Protein AF-A0A1G2VVW9-F1 (afdb_monomer)

Solvent-accessible surface area (backbone atoms only — not comparable to full-atom values): 10409 Å² total; per-residue (Å²): 135,85,82,80,74,79,77,72,78,80,62,37,63,55,90,45,48,48,61,54,51,42,55,52,47,64,76,74,45,78,78,49,39,31,36,29,36,42,37,64,53,40,60,43,49,55,57,38,40,77,73,69,29,49,46,32,33,28,26,61,58,85,80,60,76,59,63,53,48,73,40,85,87,81,67,43,77,44,78,45,53,73,68,63,54,71,72,49,49,72,41,74,36,76,84,53,54,77,66,49,69,83,34,53,34,43,34,26,74,51,32,63,49,40,63,68,52,51,46,54,23,23,51,76,63,72,36,38,38,44,36,31,60,74,70,75,41,78,42,101,59,80,79,54,86,98,54,57,65,70,56,54,52,48,55,51,32,43,75,59,71,42,74,72,48,77,49,77,51,78,36,54,74,77,33,49,35,40,30,96

Radius of gyration: 16.98 Å; Cα contacts (8 Å, |Δi|>4): 329; chains: 1; bounding box: 51×34×54 Å

Structure (mmCIF, N/CA/C/O backbone):
data_AF-A0A1G2VVW9-F1
#
_entry.id   AF-A0A1G2VVW9-F1
#
loop_
_atom_site.group_PDB
_atom_site.id
_atom_site.type_symbol
_atom_site.label_atom_id
_atom_site.label_alt_id
_atom_site.label_comp_id
_atom_site.label_asym_id
_atom_site.label_entity_id
_atom_site.label_seq_id
_atom_site.pdbx_PDB_ins_code
_atom_site.Cartn_x
_atom_site.Cartn_y
_atom_site.Cartn_z
_atom_site.occupancy
_atom_site.B_iso_or_equiv
_atom_site.auth_seq_id
_atom_site.auth_comp_id
_atom_site.auth_asym_id
_atom_site.auth_atom_id
_atom_site.pdbx_PDB_model_num
ATOM 1 N N . MET A 1 1 ? 33.767 -4.913 31.627 1.00 40.66 1 MET A N 1
ATOM 2 C CA . MET A 1 1 ? 32.520 -5.376 30.982 1.00 40.66 1 MET A CA 1
ATOM 3 C C . MET A 1 1 ? 32.386 -4.650 29.650 1.00 40.66 1 MET A C 1
ATOM 5 O O . MET A 1 1 ? 32.132 -3.454 29.651 1.00 40.66 1 MET A O 1
ATOM 9 N N . SER A 1 2 ? 32.682 -5.322 28.535 1.00 41.25 2 SER A N 1
ATOM 10 C CA . SER A 1 2 ? 32.613 -4.712 27.200 1.00 41.25 2 SER A CA 1
ATOM 11 C C . SER A 1 2 ? 31.151 -4.639 26.764 1.00 41.25 2 SER A C 1
ATOM 13 O O . SER A 1 2 ? 30.496 -5.671 26.622 1.00 41.25 2 SER A O 1
ATOM 15 N N . GLN A 1 3 ? 30.614 -3.428 26.608 1.00 45.94 3 GLN A N 1
ATOM 16 C CA . GLN A 1 3 ? 29.287 -3.230 26.034 1.00 45.94 3 GLN A CA 1
ATOM 17 C C . GLN A 1 3 ? 29.366 -3.541 24.537 1.00 45.94 3 GLN A C 1
ATOM 19 O O . GLN A 1 3 ? 29.760 -2.700 23.729 1.00 45.94 3 GLN A O 1
ATOM 24 N N . HIS A 1 4 ? 28.998 -4.764 24.156 1.00 45.03 4 HIS A N 1
ATOM 25 C CA . HIS A 1 4 ? 28.742 -5.096 22.761 1.00 45.03 4 HIS A CA 1
ATOM 26 C C . HIS A 1 4 ? 27.505 -4.326 22.295 1.00 45.03 4 HIS A C 1
ATOM 28 O O . HIS A 1 4 ? 26.366 -4.759 22.454 1.00 45.03 4 HIS A O 1
ATOM 34 N N . THR A 1 5 ? 27.731 -3.151 21.713 1.00 50.06 5 THR A N 1
ATOM 35 C CA . THR A 1 5 ? 26.710 -2.450 20.943 1.00 50.06 5 THR A CA 1
ATOM 36 C C . THR A 1 5 ? 26.435 -3.268 19.686 1.00 50.06 5 THR A C 1
ATOM 38 O O . THR A 1 5 ? 27.231 -3.304 18.748 1.00 50.06 5 THR A O 1
ATOM 41 N N . VAL A 1 6 ? 25.299 -3.968 19.665 1.00 56.47 6 VAL A N 1
ATOM 42 C CA . VAL A 1 6 ? 24.794 -4.619 18.453 1.00 56.47 6 VAL A CA 1
ATOM 43 C C . VAL A 1 6 ? 24.534 -3.516 17.426 1.00 56.47 6 VAL A C 1
ATOM 45 O O . VAL A 1 6 ? 23.547 -2.783 17.516 1.00 56.47 6 VAL A O 1
ATOM 48 N N . ARG A 1 7 ? 25.444 -3.349 16.459 1.00 52.38 7 ARG A N 1
ATOM 49 C CA . ARG A 1 7 ? 25.257 -2.413 15.344 1.00 52.38 7 ARG A CA 1
ATOM 50 C C . ARG A 1 7 ? 24.034 -2.857 14.544 1.00 52.38 7 ARG A C 1
ATOM 52 O O . ARG A 1 7 ? 24.104 -3.817 13.777 1.00 52.38 7 ARG A O 1
ATOM 59 N N . LYS A 1 8 ? 22.909 -2.152 14.708 1.00 64.62 8 LYS A N 1
ATOM 60 C CA . LYS A 1 8 ? 21.742 -2.312 13.832 1.00 64.62 8 LYS A CA 1
ATOM 61 C C . LYS A 1 8 ? 22.188 -2.046 12.393 1.00 64.62 8 LYS A C 1
ATOM 63 O O . LYS A 1 8 ? 22.845 -1.038 12.130 1.00 64.62 8 LYS A O 1
ATOM 68 N N . LYS A 1 9 ? 21.857 -2.957 11.469 1.00 72.06 9 LYS A N 1
ATOM 69 C CA . LYS A 1 9 ? 22.124 -2.756 10.038 1.00 72.06 9 LYS A CA 1
ATOM 70 C C . LYS A 1 9 ? 21.512 -1.415 9.596 1.00 72.06 9 LYS A C 1
ATOM 72 O O . LYS A 1 9 ? 20.410 -1.086 10.042 1.00 72.06 9 LYS A O 1
ATOM 77 N N . PRO A 1 10 ? 22.206 -0.629 8.757 1.00 82.44 10 PRO A N 1
ATOM 78 C CA . PRO A 1 10 ? 21.677 0.644 8.289 1.00 82.44 10 PRO A CA 1
ATOM 79 C C . PRO A 1 10 ? 20.413 0.417 7.453 1.00 82.44 10 PRO A C 1
ATOM 81 O O . PRO A 1 10 ? 20.408 -0.421 6.548 1.00 82.44 10 PRO A O 1
ATOM 84 N N . ARG A 1 11 ? 19.358 1.187 7.747 1.00 87.94 11 ARG A N 1
ATOM 85 C CA . ARG A 1 11 ? 18.089 1.129 7.009 1.00 87.94 11 ARG A CA 1
ATOM 86 C C . ARG A 1 11 ? 18.285 1.521 5.546 1.00 87.94 11 ARG A C 1
ATOM 88 O O . ARG A 1 11 ? 19.100 2.387 5.220 1.00 87.94 11 ARG A O 1
ATOM 95 N N . LYS A 1 12 ? 17.497 0.924 4.649 1.00 90.94 12 LYS A N 1
ATOM 96 C CA . LYS A 1 12 ? 17.573 1.212 3.209 1.00 90.94 12 LYS A CA 1
ATOM 97 C C . LYS A 1 12 ? 17.041 2.614 2.881 1.00 90.94 12 LYS A C 1
ATOM 99 O O . LYS A 1 12 ? 16.263 3.211 3.616 1.00 90.94 12 LYS A O 1
ATOM 104 N N . HIS A 1 13 ? 17.430 3.152 1.729 1.00 91.94 13 HIS A N 1
ATOM 105 C CA . HIS A 1 13 ? 16.905 4.433 1.242 1.00 91.94 13 HIS A CA 1
ATOM 106 C C . HIS A 1 13 ? 15.410 4.340 0.863 1.00 91.94 13 HIS A C 1
ATOM 108 O O . HIS A 1 13 ? 15.008 3.366 0.229 1.00 91.94 13 HIS A O 1
ATOM 114 N N . LYS A 1 14 ? 14.612 5.392 1.113 1.00 89.00 14 LYS A N 1
ATOM 115 C CA . LYS A 1 14 ? 13.153 5.441 0.839 1.00 89.00 14 LYS A CA 1
ATOM 116 C C . LYS A 1 14 ? 12.724 5.118 -0.595 1.00 89.00 14 LYS A C 1
ATOM 118 O O . LYS A 1 14 ? 11.590 4.734 -0.836 1.00 89.00 14 LYS A O 1
ATOM 123 N N . LYS A 1 15 ? 13.638 5.223 -1.564 1.00 90.62 15 LYS A N 1
ATOM 124 C CA . LYS A 1 15 ? 13.390 4.817 -2.963 1.00 90.62 15 LYS A CA 1
ATOM 125 C C . LYS A 1 15 ? 13.038 3.330 -3.106 1.00 90.62 15 LYS A C 1
ATOM 127 O O . LYS A 1 15 ? 12.462 2.940 -4.108 1.00 90.62 15 LYS A O 1
ATOM 132 N N . TRP A 1 16 ? 13.395 2.520 -2.109 1.00 93.56 16 TRP A N 1
ATOM 133 C CA . TRP A 1 16 ? 13.142 1.083 -2.069 1.00 93.56 16 TRP A CA 1
ATOM 134 C C . TRP A 1 16 ? 11.792 0.709 -1.453 1.00 93.56 16 TRP A C 1
ATOM 136 O O . TRP A 1 16 ? 11.473 -0.472 -1.408 1.00 93.56 16 TRP A O 1
ATOM 146 N N . ARG A 1 17 ? 10.995 1.689 -1.003 1.00 94.56 17 ARG A N 1
ATOM 147 C CA . ARG A 1 17 ? 9.721 1.466 -0.301 1.00 94.56 17 ARG A CA 1
ATOM 148 C C . ARG A 1 17 ? 8.756 0.540 -1.048 1.00 94.56 17 ARG A C 1
ATOM 150 O O . ARG A 1 17 ? 8.192 -0.335 -0.415 1.00 94.56 17 ARG A O 1
ATOM 157 N N . ALA A 1 18 ? 8.642 0.658 -2.376 1.00 95.31 18 ALA A N 1
ATOM 158 C CA . ALA A 1 18 ? 7.790 -0.230 -3.175 1.00 95.31 18 ALA A CA 1
ATOM 159 C C . ALA A 1 18 ? 8.276 -1.688 -3.135 1.00 95.31 18 ALA A C 1
ATOM 161 O O . ALA A 1 18 ? 7.482 -2.590 -2.925 1.00 95.31 18 ALA A O 1
ATOM 162 N N . TYR A 1 19 ? 9.588 -1.916 -3.253 1.00 95.12 19 TYR A N 1
ATOM 163 C CA . TYR A 1 19 ? 10.175 -3.257 -3.140 1.00 95.12 19 TYR A CA 1
ATOM 164 C C . TYR A 1 19 ? 9.976 -3.861 -1.753 1.00 95.12 19 TYR A C 1
ATOM 166 O O . TYR A 1 19 ? 9.622 -5.025 -1.634 1.00 95.12 19 TYR A O 1
ATOM 174 N N . ILE A 1 20 ? 10.222 -3.061 -0.717 1.00 96.19 20 ILE A N 1
ATOM 175 C CA . ILE A 1 20 ? 10.162 -3.522 0.670 1.00 96.19 20 ILE A CA 1
ATOM 176 C C . ILE A 1 20 ? 8.716 -3.804 1.073 1.00 96.19 20 ILE A C 1
ATOM 178 O O . ILE A 1 20 ? 8.462 -4.829 1.688 1.00 96.19 20 ILE A O 1
ATOM 182 N N . LEU A 1 21 ? 7.774 -2.932 0.701 1.00 97.56 21 LEU A N 1
ATOM 183 C CA . LEU A 1 21 ? 6.355 -3.172 0.949 1.00 97.56 21 LEU A CA 1
ATOM 184 C C . LEU A 1 21 ? 5.854 -4.384 0.155 1.00 97.56 21 LEU A C 1
ATOM 186 O O . LEU A 1 21 ? 5.097 -5.174 0.698 1.00 97.56 21 LEU A O 1
ATOM 190 N N . LYS A 1 22 ? 6.316 -4.576 -1.087 1.00 97.50 22 LYS A N 1
ATOM 191 C CA . LYS A 1 22 ? 6.010 -5.778 -1.869 1.00 97.50 22 LYS A CA 1
ATOM 192 C C . LYS A 1 22 ? 6.471 -7.051 -1.163 1.00 97.50 22 LYS A C 1
ATOM 194 O O . LYS A 1 22 ? 5.669 -7.961 -1.007 1.00 97.50 22 LYS A O 1
ATOM 199 N N . ASP A 1 23 ? 7.742 -7.117 -0.756 1.00 97.06 23 ASP A N 1
ATOM 200 C CA . ASP A 1 23 ? 8.283 -8.293 -0.056 1.00 97.06 23 ASP A CA 1
ATOM 201 C C . ASP A 1 23 ? 7.490 -8.553 1.236 1.00 97.06 23 ASP A C 1
ATOM 203 O O . ASP A 1 23 ? 7.066 -9.676 1.481 1.00 97.06 23 ASP A O 1
ATOM 207 N N . TRP A 1 24 ? 7.181 -7.493 1.991 1.00 98.19 24 TRP A N 1
ATOM 208 C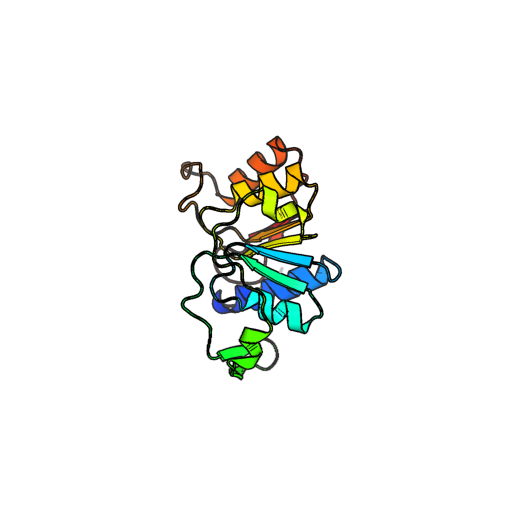 CA . TRP A 1 24 ? 6.357 -7.589 3.193 1.00 98.19 24 TRP A CA 1
ATOM 209 C C . TRP A 1 24 ? 4.948 -8.136 2.899 1.00 98.19 24 TRP A C 1
ATOM 211 O O . TRP A 1 24 ? 4.510 -9.060 3.573 1.00 98.19 24 TRP A O 1
ATOM 221 N N . ILE A 1 25 ? 4.250 -7.644 1.867 1.00 98.44 25 ILE A N 1
ATOM 222 C CA . ILE A 1 25 ? 2.908 -8.135 1.490 1.00 98.44 25 ILE A CA 1
ATOM 223 C C . ILE A 1 25 ? 2.946 -9.628 1.142 1.00 98.44 25 ILE A C 1
ATOM 225 O O . ILE A 1 25 ? 2.106 -10.383 1.626 1.00 98.44 25 ILE A O 1
ATOM 229 N N . VAL A 1 26 ? 3.926 -10.056 0.340 1.00 98.06 26 VAL A N 1
ATOM 230 C CA . VAL A 1 26 ? 4.085 -11.459 -0.084 1.00 98.06 26 VAL A CA 1
ATOM 231 C C . VAL A 1 26 ? 4.348 -12.391 1.102 1.00 98.06 26 VAL A C 1
ATOM 233 O O . VAL A 1 26 ? 3.930 -13.544 1.082 1.00 98.06 26 VAL A O 1
ATOM 236 N N . GLU A 1 27 ? 5.019 -11.903 2.144 1.00 97.69 27 GLU A N 1
ATOM 237 C CA . GLU A 1 27 ? 5.267 -12.667 3.370 1.00 97.69 27 GLU A CA 1
ATOM 238 C C . GLU A 1 27 ? 4.023 -12.782 4.273 1.00 97.69 27 GLU A C 1
ATOM 240 O O . GLU A 1 27 ? 3.927 -13.735 5.045 1.00 97.69 27 GLU A O 1
ATOM 245 N N . HIS A 1 28 ? 3.075 -11.841 4.187 1.00 97.94 28 HIS A N 1
ATOM 246 C CA . HIS A 1 28 ? 1.942 -11.739 5.121 1.00 97.94 28 HIS A CA 1
ATOM 247 C C . HIS A 1 28 ? 0.609 -12.233 4.550 1.00 97.94 28 HIS A C 1
ATOM 249 O O . HIS A 1 28 ? -0.288 -12.593 5.314 1.00 97.94 28 HIS A O 1
ATOM 255 N N . TYR A 1 29 ? 0.463 -12.262 3.226 1.00 97.94 29 TYR A N 1
ATOM 256 C CA . TYR A 1 29 ? -0.796 -12.577 2.561 1.00 97.94 29 TYR A CA 1
ATOM 257 C C . TYR A 1 29 ? -0.574 -13.537 1.381 1.00 97.94 29 TYR A C 1
ATOM 259 O O . TYR A 1 29 ? 0.426 -13.418 0.670 1.00 97.94 29 TYR A O 1
ATOM 267 N N . PRO A 1 30 ? -1.507 -14.471 1.118 1.00 97.06 30 PRO A N 1
ATOM 268 C CA . PRO A 1 30 ? -1.488 -15.249 -0.115 1.00 97.06 30 PRO A CA 1
ATOM 269 C C . PRO A 1 30 ? -1.885 -14.369 -1.316 1.00 97.06 30 PRO A C 1
ATOM 271 O O . PRO A 1 30 ? -2.657 -13.423 -1.134 1.00 97.06 30 PRO A O 1
ATOM 274 N N . PRO A 1 31 ? -1.434 -14.691 -2.546 1.00 98.00 31 PRO A N 1
ATOM 275 C CA . PRO A 1 31 ? -1.846 -13.969 -3.747 1.00 98.00 31 PRO A CA 1
ATOM 276 C C . PRO A 1 31 ? -3.369 -13.872 -3.894 1.00 98.00 31 PRO A C 1
ATOM 278 O O . PRO A 1 31 ? -4.075 -14.877 -3.804 1.00 98.00 31 PRO A O 1
ATOM 281 N N . CYS A 1 32 ? -3.874 -12.661 -4.134 1.00 98.12 32 CYS A N 1
ATOM 282 C CA . CYS A 1 32 ? -5.307 -12.376 -4.249 1.00 98.12 32 CYS A CA 1
ATOM 283 C C . CYS A 1 32 ? -5.589 -11.176 -5.174 1.00 98.12 32 CYS A C 1
ATOM 285 O O . CYS A 1 32 ? -4.682 -10.678 -5.857 1.00 98.12 32 CYS A O 1
ATOM 287 N N . ARG A 1 33 ? -6.851 -10.719 -5.225 1.00 98.38 33 ARG A N 1
ATOM 288 C CA . ARG A 1 33 ? -7.242 -9.498 -5.943 1.00 98.38 33 ARG A CA 1
ATOM 289 C C . ARG A 1 33 ? -6.961 -8.267 -5.086 1.00 98.38 33 ARG A C 1
ATOM 291 O O . ARG A 1 33 ? -7.533 -8.106 -4.010 1.00 98.38 33 ARG A O 1
ATOM 298 N N . VAL A 1 34 ? -6.125 -7.369 -5.591 1.00 98.62 34 VAL A N 1
ATOM 299 C CA . VAL A 1 34 ? -5.617 -6.208 -4.858 1.00 98.62 34 VAL A CA 1
ATOM 300 C C . VAL A 1 34 ? -6.051 -4.904 -5.512 1.00 98.62 34 VAL A C 1
ATOM 302 O O . VAL A 1 34 ? -5.900 -4.734 -6.723 1.00 98.62 34 VAL A O 1
ATOM 305 N N . ALA A 1 35 ? -6.518 -3.965 -4.693 1.00 98.62 35 ALA A N 1
ATOM 306 C CA . ALA A 1 35 ? -6.629 -2.561 -5.070 1.00 98.62 35 ALA A CA 1
ATOM 307 C C . ALA A 1 35 ? -5.390 -1.798 -4.579 1.00 98.62 35 ALA A C 1
ATOM 309 O O . ALA A 1 35 ? -5.202 -1.655 -3.371 1.00 98.62 35 ALA A O 1
ATOM 310 N N . ASP A 1 36 ? -4.559 -1.306 -5.501 1.00 98.38 36 ASP A N 1
ATOM 311 C CA . ASP A 1 36 ? -3.444 -0.391 -5.210 1.00 98.38 36 ASP A CA 1
ATOM 312 C C . ASP A 1 36 ? -3.954 1.052 -5.277 1.00 98.38 36 ASP A C 1
ATOM 314 O O . ASP A 1 36 ? -4.029 1.674 -6.341 1.00 98.38 36 ASP A O 1
ATOM 318 N N . ILE A 1 37 ? -4.410 1.540 -4.125 1.00 98.06 37 ILE A N 1
ATOM 319 C CA . ILE A 1 37 ? -5.139 2.798 -3.971 1.00 98.06 37 ILE A CA 1
ATOM 320 C C . ILE A 1 37 ? -4.145 3.945 -3.807 1.00 98.06 37 ILE A C 1
ATOM 322 O O . ILE A 1 37 ? -3.306 3.935 -2.898 1.00 98.06 37 ILE A O 1
ATOM 326 N N . ALA A 1 38 ? -4.277 4.953 -4.672 1.00 95.44 38 ALA A N 1
ATOM 327 C CA . ALA A 1 38 ? -3.271 5.993 -4.874 1.00 95.44 38 ALA A CA 1
ATOM 328 C C . ALA A 1 38 ? -1.893 5.385 -5.222 1.00 95.44 38 ALA A C 1
ATOM 330 O O . ALA A 1 38 ? -0.855 5.750 -4.658 1.00 95.44 38 ALA A O 1
ATOM 331 N N . GLY A 1 39 ? -1.899 4.395 -6.125 1.00 93.50 39 GLY A N 1
ATOM 332 C CA . GLY A 1 39 ? -0.714 3.637 -6.543 1.00 93.50 39 GLY A CA 1
ATOM 333 C C . GLY A 1 39 ? 0.322 4.460 -7.323 1.00 93.50 39 GLY A C 1
ATOM 334 O O . GLY A 1 39 ? 1.437 3.985 -7.588 1.00 93.50 39 GLY A O 1
ATOM 335 N N . GLY A 1 40 ? 0.003 5.708 -7.679 1.00 91.62 40 GLY A N 1
ATOM 336 C CA . GLY A 1 40 ? 0.911 6.679 -8.272 1.00 91.62 40 GLY A CA 1
ATOM 337 C C . GLY A 1 40 ? 1.448 6.222 -9.620 1.00 91.62 40 GLY A C 1
ATOM 338 O O . GLY A 1 40 ? 0.793 6.355 -10.636 1.00 91.62 40 GLY A O 1
ATOM 339 N N . LYS A 1 41 ? 2.674 5.688 -9.649 1.00 92.12 41 LYS A N 1
ATOM 340 C CA . LYS A 1 41 ? 3.319 5.217 -10.892 1.00 92.12 41 LYS A CA 1
ATOM 341 C C . LYS A 1 41 ? 3.162 3.713 -11.140 1.00 92.12 41 LYS A C 1
ATOM 343 O O . LYS A 1 41 ? 3.833 3.177 -12.014 1.00 92.12 41 LYS A O 1
ATOM 348 N N . GLY A 1 42 ? 2.392 3.009 -10.308 1.00 93.69 42 GLY A N 1
ATOM 349 C CA . GLY A 1 42 ? 2.094 1.582 -10.473 1.00 93.69 42 GLY A CA 1
ATOM 350 C C . GLY A 1 42 ? 3.261 0.617 -10.223 1.00 93.69 42 GLY A C 1
ATOM 351 O O . GLY A 1 42 ? 3.122 -0.577 -10.468 1.00 93.69 42 GLY A O 1
ATOM 352 N N . LEU A 1 43 ? 4.420 1.077 -9.727 1.00 95.25 43 LEU A N 1
ATOM 353 C CA . LEU A 1 43 ? 5.578 0.194 -9.508 1.00 95.25 43 LEU A CA 1
ATOM 354 C C . LEU A 1 43 ? 5.285 -0.924 -8.496 1.00 95.25 43 LEU A C 1
ATOM 356 O O . LEU A 1 43 ? 5.759 -2.039 -8.678 1.00 95.25 43 LEU A O 1
ATOM 360 N N . LEU A 1 44 ? 4.541 -0.632 -7.425 1.00 96.94 44 LEU A N 1
ATOM 361 C CA . LEU A 1 44 ? 4.163 -1.643 -6.436 1.00 96.94 44 LEU A CA 1
ATOM 362 C C . LEU A 1 44 ? 3.271 -2.714 -7.075 1.00 96.94 44 LEU A C 1
ATOM 364 O O . LEU A 1 44 ? 3.607 -3.895 -7.002 1.00 96.94 44 LEU A O 1
ATOM 368 N N . SER A 1 45 ? 2.217 -2.285 -7.774 1.00 97.06 45 SER A N 1
ATOM 369 C CA . SER A 1 45 ? 1.347 -3.153 -8.573 1.00 97.06 45 SER A CA 1
ATOM 370 C C . SER A 1 45 ? 2.118 -4.045 -9.544 1.00 97.06 45 SER A C 1
ATOM 372 O O . SER A 1 45 ? 1.958 -5.263 -9.520 1.00 97.06 45 SER A O 1
ATOM 374 N N . PHE A 1 46 ? 3.018 -3.464 -10.338 1.00 96.62 46 PHE A N 1
ATOM 375 C CA . PHE A 1 46 ? 3.845 -4.208 -11.287 1.00 96.62 46 PHE A CA 1
ATOM 376 C C . PHE A 1 46 ? 4.717 -5.273 -10.600 1.00 96.62 46 PHE A C 1
ATOM 378 O O . PHE A 1 46 ? 4.836 -6.401 -11.078 1.00 96.62 46 PHE A O 1
ATOM 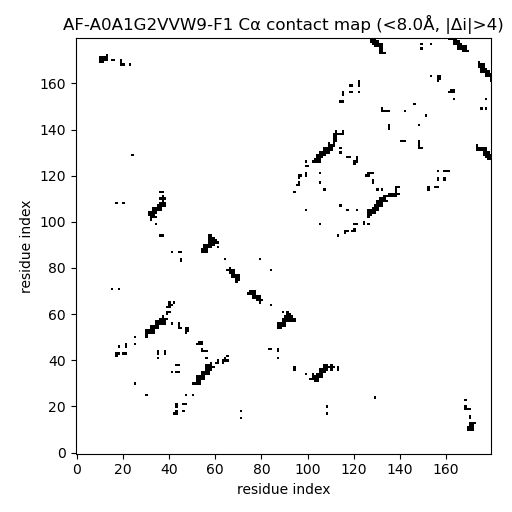385 N N . LEU A 1 47 ? 5.333 -4.937 -9.461 1.00 96.94 47 LEU A N 1
ATOM 386 C CA . LEU A 1 47 ? 6.163 -5.884 -8.714 1.00 96.94 47 LEU A CA 1
ATOM 387 C C . LEU A 1 47 ? 5.339 -7.018 -8.097 1.00 96.94 47 LEU A C 1
ATOM 389 O O . LEU A 1 47 ? 5.822 -8.144 -8.071 1.00 96.94 47 LEU A O 1
ATOM 39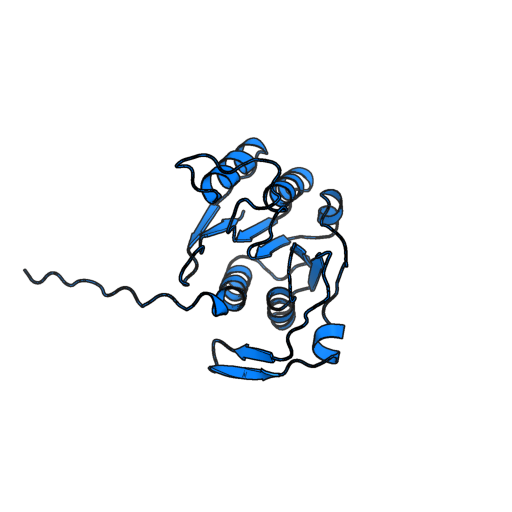3 N N . LEU A 1 48 ? 4.125 -6.742 -7.620 1.00 98.00 48 LEU A N 1
ATOM 394 C CA . LEU A 1 48 ? 3.215 -7.763 -7.096 1.00 98.00 48 LEU A CA 1
ATOM 395 C C . LEU A 1 48 ? 2.708 -8.692 -8.209 1.00 98.00 48 LEU A C 1
ATOM 397 O O . LEU A 1 48 ? 2.696 -9.906 -8.026 1.00 98.00 48 LEU A O 1
ATOM 401 N N . GLN A 1 49 ? 2.372 -8.165 -9.390 1.00 96.88 49 GLN A N 1
ATOM 402 C CA . GLN A 1 49 ? 1.976 -8.999 -10.534 1.00 96.88 49 GLN A CA 1
ATOM 403 C C . GLN A 1 49 ? 3.065 -10.004 -10.934 1.00 96.88 49 GLN A C 1
ATOM 405 O O . GLN A 1 49 ? 2.756 -11.152 -11.248 1.00 96.88 49 GLN A O 1
ATOM 410 N N . LYS A 1 50 ? 4.348 -9.622 -10.848 1.00 94.94 50 LYS A N 1
ATOM 411 C CA . LYS A 1 50 ? 5.474 -10.550 -11.072 1.00 94.94 50 LYS A CA 1
ATOM 412 C C . LYS A 1 50 ? 5.537 -11.711 -10.076 1.00 94.94 50 LYS A C 1
ATOM 414 O O . LYS A 1 50 ? 6.156 -12.721 -10.388 1.00 94.94 50 LYS A O 1
ATOM 419 N N . GLU A 1 51 ? 4.909 -11.573 -8.913 1.00 95.81 51 GLU A N 1
ATOM 420 C CA . GLU A 1 51 ? 4.798 -12.618 -7.887 1.00 95.81 51 GLU A CA 1
ATOM 421 C C . GLU A 1 51 ? 3.441 -13.357 -7.968 1.00 95.81 51 GLU A C 1
ATOM 423 O O . GLU A 1 51 ? 3.078 -14.084 -7.048 1.00 95.81 51 GLU A O 1
ATOM 428 N N . GLY A 1 52 ? 2.664 -13.164 -9.045 1.00 96.38 52 GLY A N 1
ATOM 429 C CA . GLY A 1 52 ? 1.406 -13.884 -9.299 1.00 96.38 52 GLY A CA 1
ATOM 430 C C . GLY A 1 52 ? 0.136 -13.224 -8.751 1.00 96.38 52 GLY A C 1
ATOM 431 O O . GLY A 1 52 ? -0.907 -13.871 -8.683 1.00 96.38 52 GLY A O 1
ATOM 432 N N . TRP A 1 53 ? 0.194 -11.952 -8.357 1.00 98.12 53 TRP A N 1
ATOM 433 C CA . TRP A 1 53 ? -0.959 -11.225 -7.819 1.00 98.12 53 TRP A CA 1
ATOM 434 C C . TRP A 1 53 ? -1.823 -10.607 -8.920 1.00 98.12 53 TRP A C 1
ATOM 436 O O . TRP A 1 53 ? -1.314 -10.163 -9.948 1.00 98.12 53 TRP A O 1
ATOM 446 N N . THR A 1 54 ? -3.130 -10.486 -8.675 1.00 98.00 54 THR A N 1
ATOM 447 C CA . THR A 1 54 ? -4.028 -9.712 -9.546 1.00 98.00 54 THR A CA 1
ATOM 448 C C . THR A 1 54 ? -4.208 -8.325 -8.950 1.00 98.00 54 THR A C 1
ATOM 450 O O . THR A 1 54 ? -4.953 -8.165 -7.991 1.00 98.00 54 THR A O 1
ATOM 453 N N . VAL A 1 55 ? -3.526 -7.317 -9.493 1.00 98.25 55 VAL A N 1
ATOM 454 C CA . VAL A 1 55 ? -3.533 -5.958 -8.927 1.00 98.25 55 VAL A CA 1
ATOM 455 C C . VAL A 1 55 ? -4.160 -4.968 -9.897 1.00 98.25 55 VAL A C 1
ATOM 457 O O . VAL A 1 55 ? -3.870 -5.010 -11.087 1.00 98.25 55 VAL A O 1
ATOM 460 N N . THR A 1 56 ? -5.012 -4.077 -9.392 1.00 98.19 56 THR A N 1
ATOM 461 C CA . THR A 1 56 ? -5.543 -2.923 -10.130 1.00 98.19 56 THR A CA 1
ATOM 462 C C . THR A 1 56 ? -5.116 -1.641 -9.435 1.00 98.19 56 THR A C 1
ATOM 464 O O . THR A 1 56 ? -5.377 -1.474 -8.243 1.00 98.19 56 THR A O 1
ATOM 467 N N . VAL A 1 57 ? -4.495 -0.726 -10.177 1.00 97.62 57 VAL A N 1
ATOM 468 C CA . VAL A 1 57 ? -4.198 0.622 -9.681 1.00 97.62 57 VAL A CA 1
ATOM 469 C C . VAL A 1 57 ? -5.473 1.455 -9.726 1.00 97.62 57 VAL A C 1
ATOM 471 O O . VAL A 1 57 ? -6.144 1.494 -10.755 1.00 97.62 57 VAL A O 1
ATOM 474 N N . ILE A 1 58 ? -5.800 2.125 -8.623 1.00 97.56 58 ILE A N 1
ATOM 475 C CA . ILE A 1 58 ? -6.893 3.100 -8.550 1.00 97.56 58 ILE A CA 1
ATOM 476 C C . ILE A 1 58 ? -6.272 4.442 -8.188 1.00 97.56 58 ILE A C 1
ATOM 478 O O . ILE A 1 58 ? -5.888 4.671 -7.038 1.00 97.56 58 ILE A O 1
ATOM 482 N N . ASP A 1 59 ? -6.118 5.301 -9.188 1.00 94.94 59 ASP A N 1
ATOM 483 C CA . ASP A 1 59 ? -5.474 6.601 -9.044 1.00 94.94 59 ASP A CA 1
ATOM 484 C C . ASP A 1 59 ? -5.989 7.548 -10.141 1.00 94.94 59 ASP A C 1
ATOM 486 O O . ASP A 1 59 ? -5.941 7.161 -11.314 1.00 94.94 59 ASP A O 1
ATOM 490 N N . PRO A 1 60 ? -6.469 8.763 -9.806 1.00 92.38 60 PRO A N 1
ATOM 491 C CA . PRO A 1 60 ? -6.970 9.715 -10.796 1.00 92.38 60 PRO A CA 1
ATOM 492 C C . PRO A 1 60 ? -5.897 10.200 -11.782 1.00 92.38 60 PRO A C 1
ATOM 494 O O . PRO A 1 60 ? -6.253 10.738 -12.827 1.00 92.38 60 PRO A O 1
ATOM 497 N N . GLU A 1 61 ? -4.604 10.034 -11.480 1.00 85.38 61 GLU A N 1
ATOM 498 C CA . GLU A 1 61 ? -3.515 10.514 -12.331 1.00 85.38 61 GLU A CA 1
ATOM 499 C C . GLU A 1 61 ? -2.675 9.370 -12.916 1.00 85.38 61 GLU A C 1
ATOM 501 O O . GLU A 1 61 ? -1.691 8.917 -12.330 1.00 85.38 61 GLU A O 1
ATOM 506 N N . LYS A 1 62 ? -2.977 8.962 -14.155 1.00 81.88 62 LYS A N 1
ATOM 507 C CA . LYS A 1 62 ? -2.128 8.042 -14.938 1.00 81.88 62 LYS A CA 1
ATOM 508 C C . LYS A 1 62 ? -1.176 8.788 -15.873 1.00 81.88 62 LYS A C 1
ATOM 510 O O . LYS A 1 62 ? -1.109 8.539 -17.073 1.00 81.88 62 LYS A O 1
ATOM 515 N N . THR A 1 63 ? -0.436 9.753 -15.342 1.00 66.94 63 THR A N 1
ATOM 516 C CA . THR A 1 63 ? 0.326 10.689 -16.188 1.00 66.94 63 THR A CA 1
ATOM 517 C C . THR A 1 63 ? 1.824 10.394 -16.246 1.00 66.94 63 THR A C 1
ATOM 519 O O . THR A 1 63 ? 2.505 10.889 -17.141 1.00 66.94 63 THR A O 1
ATOM 522 N N . LEU A 1 64 ? 2.366 9.571 -15.336 1.00 69.19 64 LEU A N 1
ATOM 523 C CA . LEU A 1 64 ? 3.816 9.381 -15.190 1.00 69.19 64 LEU A CA 1
ATOM 524 C C . LEU A 1 64 ? 4.216 7.918 -14.955 1.00 69.19 64 LEU A C 1
ATOM 526 O O . LEU A 1 64 ? 4.669 7.555 -13.865 1.00 69.19 64 LEU A O 1
ATOM 530 N N . LEU A 1 65 ? 4.117 7.089 -15.994 1.00 83.44 65 LEU A N 1
ATOM 531 C CA . LEU A 1 65 ? 4.686 5.738 -15.974 1.00 83.44 65 LEU A CA 1
ATOM 532 C C . LEU A 1 65 ? 6.218 5.796 -15.839 1.00 83.44 65 LEU A C 1
ATOM 534 O O . LEU A 1 65 ? 6.866 6.765 -16.238 1.00 83.44 65 LEU A O 1
ATOM 538 N N . LEU A 1 66 ? 6.815 4.781 -15.213 1.00 89.56 66 LEU A N 1
ATOM 539 C CA . LEU A 1 66 ? 8.274 4.695 -15.101 1.00 89.56 66 LEU A CA 1
ATOM 540 C C . LEU A 1 66 ? 8.861 4.011 -16.340 1.00 89.56 66 LEU A C 1
ATOM 542 O O . LEU A 1 66 ? 8.418 2.930 -16.704 1.00 89.56 66 LEU A O 1
ATOM 546 N N . ASP A 1 67 ? 9.935 4.566 -16.898 1.00 92.19 67 ASP A N 1
ATOM 547 C CA . ASP A 1 67 ? 10.683 3.916 -17.993 1.00 92.19 67 ASP A CA 1
ATOM 548 C C . ASP A 1 67 ? 11.640 2.828 -1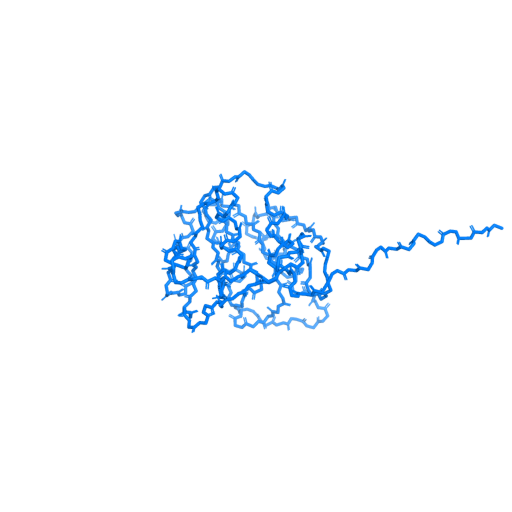7.493 1.00 92.19 67 ASP A C 1
ATOM 550 O O . ASP A 1 67 ? 12.173 2.024 -18.255 1.00 92.19 67 ASP A O 1
ATOM 554 N N . LYS A 1 68 ? 11.951 2.849 -16.194 1.00 93.31 68 LYS A N 1
ATOM 555 C CA . LYS A 1 68 ? 12.827 1.883 -15.532 1.00 93.31 68 LYS A CA 1
ATOM 556 C C . LYS A 1 68 ? 12.673 1.945 -14.025 1.00 93.31 68 LYS A C 1
ATOM 558 O O . LYS A 1 68 ? 12.321 2.978 -13.453 1.00 93.31 68 LYS A O 1
ATOM 563 N N . TYR A 1 69 ? 13.075 0.872 -13.367 1.00 93.56 69 TYR A N 1
ATOM 564 C CA . TYR A 1 69 ? 13.287 0.853 -11.926 1.00 93.56 69 TYR A CA 1
ATOM 565 C C . TYR A 1 69 ? 14.635 0.208 -11.601 1.00 93.56 69 TYR A C 1
ATOM 567 O O . TYR A 1 69 ? 15.218 -0.505 -12.414 1.00 93.56 69 TYR A O 1
ATOM 575 N N . LYS A 1 70 ? 15.169 0.471 -10.405 1.00 92.81 70 LYS A N 1
ATOM 576 C CA . LYS A 1 70 ? 16.352 -0.244 -9.915 1.00 92.81 70 LYS A CA 1
ATOM 577 C C . LYS A 1 70 ? 15.874 -1.462 -9.142 1.00 92.81 70 LYS A C 1
ATOM 579 O O . LYS A 1 70 ? 15.084 -1.295 -8.222 1.00 92.81 70 LYS A O 1
ATOM 584 N N . ASP A 1 71 ? 16.339 -2.653 -9.488 1.00 92.19 71 ASP A N 1
ATOM 585 C CA . ASP A 1 71 ? 15.994 -3.883 -8.781 1.00 92.19 71 ASP A CA 1
ATOM 586 C C . ASP A 1 71 ? 16.810 -4.000 -7.483 1.00 92.19 71 ASP A C 1
ATOM 588 O O . ASP A 1 71 ? 18.026 -3.772 -7.459 1.00 92.19 71 ASP A O 1
ATOM 592 N N . LEU A 1 72 ? 16.137 -4.299 -6.366 1.00 89.50 72 LEU A N 1
ATOM 593 C CA . LEU A 1 72 ? 16.784 -4.295 -5.053 1.00 89.50 72 LEU A CA 1
ATOM 594 C C . LEU A 1 72 ? 17.741 -5.477 -4.872 1.00 89.50 72 LEU A C 1
ATOM 596 O O . LEU A 1 72 ? 18.743 -5.314 -4.169 1.00 89.50 72 LEU A O 1
ATOM 600 N N . LYS A 1 73 ? 17.458 -6.628 -5.488 1.00 88.06 73 LYS A N 1
ATOM 601 C CA . LYS A 1 73 ? 18.213 -7.876 -5.311 1.00 88.06 73 LYS A CA 1
ATOM 602 C C . LYS A 1 73 ? 19.484 -7.864 -6.169 1.00 88.06 73 LYS A C 1
ATOM 604 O O . LYS A 1 73 ? 20.589 -7.977 -5.652 1.00 88.06 73 LYS A O 1
ATOM 609 N N . THR A 1 74 ? 19.333 -7.608 -7.463 1.00 91.88 74 THR A N 1
ATOM 610 C CA . THR A 1 74 ? 20.398 -7.590 -8.480 1.00 91.88 74 THR A CA 1
ATOM 611 C C . THR A 1 74 ? 21.152 -6.264 -8.569 1.00 91.88 74 THR A C 1
ATOM 613 O O . THR A 1 74 ? 22.224 -6.206 -9.167 1.00 91.88 74 THR A O 1
ATOM 616 N N . LYS A 1 75 ? 20.594 -5.178 -8.012 1.00 90.25 75 LYS A N 1
ATOM 617 C CA . LYS A 1 75 ? 21.106 -3.796 -8.116 1.00 90.25 75 LYS A CA 1
ATOM 618 C C . LYS A 1 75 ? 21.164 -3.237 -9.543 1.00 90.25 75 LYS A C 1
ATOM 620 O O . LYS A 1 75 ? 21.708 -2.143 -9.721 1.00 90.25 75 LYS A O 1
ATOM 625 N N . LYS A 1 76 ? 20.585 -3.921 -10.532 1.00 93.50 76 LYS A N 1
ATOM 626 C CA . LYS A 1 76 ? 20.537 -3.479 -11.933 1.00 93.50 76 LYS A CA 1
ATOM 627 C C . LYS A 1 76 ? 19.359 -2.539 -12.182 1.00 93.50 76 LYS A C 1
ATOM 629 O O . LYS A 1 76 ? 18.361 -2.580 -11.467 1.00 93.50 76 LYS A O 1
ATOM 634 N N . ASN A 1 77 ? 19.486 -1.681 -13.192 1.00 94.19 77 ASN A N 1
ATOM 635 C CA . ASN A 1 77 ? 18.333 -0.965 -13.732 1.00 94.19 77 ASN A CA 1
ATOM 636 C C . ASN A 1 77 ? 17.591 -1.909 -14.676 1.00 94.19 77 ASN A C 1
ATOM 638 O O . ASN A 1 77 ? 18.204 -2.467 -15.584 1.00 94.19 77 ASN A O 1
ATOM 642 N N . VAL A 1 78 ? 16.298 -2.079 -14.445 1.00 94.69 78 VAL A N 1
ATOM 643 C CA . VAL A 1 78 ? 15.402 -2.879 -15.272 1.00 94.69 78 VAL A CA 1
ATOM 644 C C . VAL A 1 78 ? 14.554 -1.903 -16.084 1.00 94.69 78 VAL A C 1
ATOM 646 O O . VAL A 1 78 ? 13.842 -1.102 -15.469 1.00 94.69 78 VAL A O 1
ATOM 649 N N . PRO A 1 79 ? 14.672 -1.897 -17.424 1.00 95.56 79 PRO A N 1
ATOM 650 C CA . PRO A 1 79 ? 13.807 -1.088 -18.270 1.00 95.56 79 PRO A CA 1
ATOM 651 C C . PRO A 1 79 ? 12.366 -1.596 -18.184 1.00 95.56 79 PRO A C 1
ATOM 653 O O . PRO A 1 79 ? 12.137 -2.785 -17.968 1.00 95.56 79 PRO A O 1
ATOM 656 N N . LEU A 1 80 ? 11.419 -0.681 -18.340 1.00 94.12 80 LEU A N 1
ATOM 657 C CA . LEU A 1 80 ? 9.992 -0.956 -18.424 1.00 94.12 80 LEU A CA 1
ATOM 658 C C . LEU A 1 80 ? 9.493 -0.459 -19.775 1.00 94.12 80 LEU A C 1
ATOM 660 O O . LEU A 1 80 ? 9.851 0.627 -20.229 1.00 94.12 80 LEU A O 1
ATOM 664 N N . THR A 1 81 ? 8.692 -1.284 -20.425 1.00 92.75 81 THR A N 1
ATOM 665 C CA . THR A 1 81 ? 8.160 -1.053 -21.763 1.00 92.75 81 THR A CA 1
ATOM 666 C C . THR A 1 81 ? 6.679 -0.695 -21.701 1.00 92.75 81 THR A C 1
ATOM 668 O O . THR A 1 81 ? 6.007 -0.906 -20.693 1.00 92.75 81 THR A O 1
ATOM 671 N N . ALA A 1 82 ? 6.125 -0.200 -22.809 1.00 90.12 82 ALA A N 1
ATOM 672 C CA . ALA A 1 82 ? 4.679 -0.017 -22.924 1.00 90.12 82 ALA A CA 1
ATOM 673 C C . ALA A 1 82 ? 3.905 -1.337 -22.725 1.00 90.12 82 ALA A C 1
ATOM 675 O O . ALA A 1 82 ? 2.809 -1.318 -22.176 1.00 90.12 82 ALA A O 1
ATOM 676 N N . ALA A 1 83 ? 4.485 -2.479 -23.117 1.00 91.00 83 ALA A N 1
ATOM 677 C CA . ALA A 1 83 ? 3.878 -3.795 -22.920 1.00 91.00 83 ALA A CA 1
ATOM 678 C C . ALA A 1 83 ? 3.815 -4.191 -21.435 1.00 91.00 83 ALA A C 1
ATOM 680 O O . ALA A 1 83 ? 2.800 -4.729 -20.999 1.00 91.00 83 ALA A O 1
ATOM 681 N N . ASP A 1 84 ? 4.849 -3.863 -20.650 1.00 92.56 84 ASP A N 1
ATOM 682 C CA . ASP A 1 84 ? 4.835 -4.064 -19.194 1.00 92.56 84 ASP A CA 1
ATOM 683 C C . ASP A 1 84 ? 3.669 -3.304 -18.545 1.00 92.56 84 ASP A C 1
ATOM 685 O O . ASP A 1 84 ? 2.971 -3.838 -17.686 1.00 92.56 84 ASP A O 1
ATOM 689 N N . TRP A 1 85 ? 3.421 -2.069 -18.992 1.00 92.06 85 TRP A N 1
ATOM 690 C CA . TRP A 1 85 ? 2.345 -1.232 -18.463 1.00 92.06 85 TRP A CA 1
ATOM 691 C C . TRP A 1 85 ? 0.959 -1.587 -18.994 1.00 92.06 85 TRP A C 1
ATOM 693 O O . TRP A 1 85 ? -0.022 -1.410 -18.276 1.00 92.06 85 TRP A O 1
ATOM 703 N N . ALA A 1 86 ? 0.860 -2.125 -20.211 1.00 89.31 86 ALA A N 1
ATOM 704 C CA . ALA A 1 86 ? -0.397 -2.642 -20.748 1.00 89.31 86 ALA A CA 1
ATOM 705 C C . ALA A 1 86 ? -0.946 -3.809 -19.905 1.00 89.31 86 ALA A C 1
ATOM 707 O O . ALA A 1 86 ? -2.156 -4.013 -19.856 1.00 89.31 86 ALA A O 1
ATOM 708 N N . GLY A 1 87 ? -0.064 -4.544 -19.217 1.00 88.38 87 GLY A N 1
ATOM 709 C CA . GLY A 1 87 ? -0.426 -5.627 -18.304 1.00 88.38 87 GLY A CA 1
ATOM 710 C C . GLY A 1 87 ? -0.895 -5.185 -16.914 1.00 88.38 87 GLY A C 1
ATOM 711 O O . GLY A 1 87 ? -1.365 -6.035 -16.161 1.00 88.38 87 GLY A O 1
ATOM 712 N N . VAL A 1 88 ? -0.796 -3.895 -16.561 1.00 92.38 88 VAL A N 1
ATOM 713 C CA . VAL A 1 88 ? -1.228 -3.353 -15.260 1.00 92.38 88 VAL A CA 1
ATOM 714 C C . VAL A 1 88 ? -2.603 -2.684 -15.416 1.00 92.38 88 VAL A C 1
ATOM 716 O O . VAL A 1 88 ? -2.680 -1.579 -15.964 1.00 92.38 88 VAL A O 1
ATOM 719 N N . PRO A 1 89 ? -3.702 -3.301 -14.934 1.00 95.00 89 PRO A N 1
ATOM 720 C CA . PRO A 1 89 ? -5.019 -2.673 -14.922 1.00 95.00 89 PRO A CA 1
ATOM 721 C C . PRO A 1 89 ? -5.004 -1.353 -14.151 1.00 95.00 89 PRO A C 1
ATOM 723 O O . PRO A 1 89 ? -4.466 -1.273 -13.044 1.00 95.00 89 PRO A O 1
ATOM 726 N N . TRP A 1 90 ? -5.635 -0.330 -14.725 1.00 95.44 90 TRP A N 1
ATOM 727 C CA . TRP A 1 90 ? -5.705 1.006 -14.141 1.00 95.44 90 TRP A CA 1
ATOM 728 C C . TRP A 1 90 ? -7.129 1.544 -14.184 1.00 95.44 90 TRP A C 1
ATOM 730 O O . TRP A 1 90 ? -7.780 1.492 -15.226 1.00 95.44 90 TRP A O 1
ATOM 740 N N . ARG A 1 91 ? -7.581 2.105 -13.065 1.00 95.75 91 ARG A N 1
ATOM 741 C CA . ARG A 1 91 ? -8.809 2.887 -12.945 1.00 95.75 91 ARG A CA 1
ATOM 742 C C . ARG A 1 91 ? -8.425 4.340 -12.686 1.00 95.75 91 ARG A C 1
ATOM 744 O O . ARG A 1 91 ? -7.922 4.664 -11.612 1.00 95.75 91 ARG A O 1
ATOM 751 N N . GLU A 1 92 ? -8.605 5.182 -13.703 1.00 95.25 92 GLU A N 1
ATOM 752 C CA . GLU A 1 92 ? -8.252 6.613 -13.696 1.00 95.25 92 GLU A CA 1
ATOM 753 C C . GLU A 1 92 ? -9.323 7.441 -12.980 1.00 95.25 92 GLU A C 1
ATOM 755 O O . GLU A 1 92 ? -9.987 8.300 -13.553 1.00 95.25 92 GLU A O 1
ATOM 760 N N . GLU A 1 93 ? -9.545 7.120 -11.710 1.00 95.31 93 GLU A N 1
ATOM 761 C CA . GLU A 1 93 ? -10.575 7.731 -10.882 1.00 95.31 93 GLU A CA 1
ATOM 762 C C . GLU A 1 93 ? -10.151 7.756 -9.413 1.00 95.31 93 GLU A C 1
ATOM 764 O O . GLU A 1 93 ? -9.241 7.045 -8.978 1.00 95.31 93 GLU A O 1
ATOM 769 N N . LYS A 1 94 ? -10.822 8.598 -8.624 1.00 95.44 94 LYS A N 1
ATOM 770 C CA . LYS A 1 94 ? -10.633 8.614 -7.173 1.00 95.44 94 LYS A CA 1
ATOM 771 C C . LYS A 1 94 ? -11.203 7.337 -6.570 1.00 95.44 94 LYS A C 1
ATOM 773 O O . LYS A 1 94 ? -12.269 6.879 -6.968 1.00 95.44 94 LYS A O 1
ATOM 778 N N . PHE A 1 95 ? -10.521 6.805 -5.562 1.00 97.44 95 PHE A N 1
ATOM 779 C CA . PHE A 1 95 ? -11.049 5.675 -4.815 1.00 97.44 95 PHE A CA 1
ATOM 780 C C . PHE A 1 95 ? -12.305 6.071 -4.032 1.00 97.44 95 PHE A C 1
ATOM 782 O O . PHE A 1 95 ? -12.299 7.034 -3.256 1.00 97.44 95 PHE A O 1
ATOM 789 N N . GLU A 1 96 ? -13.357 5.273 -4.196 1.00 97.25 96 GLU A N 1
ATOM 790 C CA . GLU A 1 96 ? -14.584 5.355 -3.414 1.00 97.25 96 GLU A CA 1
ATOM 791 C C . GLU A 1 96 ? -14.847 4.045 -2.677 1.00 97.25 96 GLU A C 1
ATOM 793 O O . GLU A 1 96 ? -14.590 2.962 -3.201 1.00 97.25 96 GLU A O 1
ATOM 798 N N . VAL A 1 97 ? -15.414 4.144 -1.470 1.00 98.06 97 VAL A N 1
ATOM 799 C CA . VAL A 1 97 ? -15.651 2.999 -0.575 1.00 98.06 97 VAL A CA 1
ATOM 800 C C . VAL A 1 97 ? -16.289 1.797 -1.290 1.00 98.06 97 VAL A C 1
ATOM 802 O O . VAL A 1 97 ? -15.788 0.687 -1.107 1.00 98.06 97 VAL A O 1
ATOM 805 N N . PRO A 1 98 ? -17.340 1.948 -2.130 1.00 98.12 98 PRO A N 1
ATOM 806 C CA . PRO A 1 98 ? -17.957 0.810 -2.813 1.00 98.12 98 PRO A CA 1
ATOM 807 C C . PRO A 1 98 ? -17.031 0.015 -3.732 1.00 98.12 98 PRO A C 1
ATOM 809 O O . PRO A 1 98 ? -17.266 -1.174 -3.919 1.00 98.12 98 PRO A O 1
ATOM 812 N N . MET A 1 99 ? -15.963 0.628 -4.250 1.00 97.81 99 MET A N 1
ATOM 813 C CA . MET A 1 99 ? -15.011 -0.051 -5.130 1.00 97.81 99 MET A CA 1
ATOM 814 C C . MET A 1 99 ? -14.294 -1.209 -4.430 1.00 97.81 99 MET A C 1
ATOM 816 O O . MET A 1 99 ? -13.862 -2.141 -5.095 1.00 97.81 99 MET A O 1
ATOM 820 N N . ALA A 1 100 ? -14.177 -1.184 -3.097 1.00 97.94 100 ALA A N 1
ATOM 821 C CA . ALA A 1 100 ? -13.507 -2.239 -2.339 1.00 97.94 100 ALA A CA 1
ATOM 822 C C . ALA A 1 100 ? -14.226 -3.596 -2.373 1.00 97.94 100 ALA A C 1
ATOM 824 O O . ALA A 1 100 ? -13.602 -4.609 -2.062 1.00 97.94 100 ALA A O 1
ATOM 825 N N . ALA A 1 101 ? -15.512 -3.641 -2.737 1.00 97.62 101 ALA A N 1
ATOM 826 C CA . ALA A 1 101 ? -16.277 -4.887 -2.786 1.00 97.62 101 ALA A CA 1
ATOM 827 C C . ALA A 1 101 ? -15.622 -5.938 -3.706 1.00 97.62 101 ALA A C 1
ATOM 829 O O . ALA A 1 101 ? -15.605 -7.123 -3.364 1.00 97.62 101 ALA A O 1
ATOM 830 N N . ASP A 1 102 ? -15.008 -5.477 -4.801 1.00 97.19 102 ASP A N 1
ATOM 831 C CA . ASP A 1 102 ? -14.396 -6.286 -5.860 1.00 97.19 102 ASP A CA 1
ATOM 832 C C . ASP A 1 102 ? -12.971 -6.778 -5.549 1.00 97.19 102 ASP A C 1
ATOM 834 O O . ASP A 1 102 ? -12.333 -7.409 -6.398 1.00 97.19 102 ASP A O 1
ATOM 838 N N . PHE A 1 103 ? -12.431 -6.472 -4.372 1.00 98.44 103 PHE A N 1
ATOM 839 C CA . PHE A 1 103 ? -11.051 -6.797 -4.007 1.00 98.44 103 PHE A CA 1
ATOM 840 C C . PHE A 1 103 ? -10.997 -7.586 -2.707 1.00 98.44 103 PHE A C 1
ATOM 842 O O . PHE A 1 103 ? -11.922 -7.537 -1.901 1.00 98.44 103 PHE A O 1
ATOM 849 N N . ASP A 1 104 ? -9.905 -8.306 -2.496 1.00 98.44 104 ASP A N 1
ATOM 850 C CA . ASP A 1 104 ? -9.652 -9.080 -1.279 1.00 98.44 104 ASP A CA 1
ATOM 851 C C . ASP A 1 104 ? -8.728 -8.311 -0.322 1.00 98.44 104 ASP A C 1
ATOM 853 O O . ASP A 1 104 ? -8.885 -8.382 0.900 1.00 98.44 104 ASP A O 1
ATOM 857 N N . LEU A 1 105 ? -7.794 -7.537 -0.889 1.00 98.81 105 LEU A N 1
ATOM 858 C CA . LEU A 1 105 ? -6.795 -6.752 -0.170 1.00 98.81 105 LEU A CA 1
ATOM 859 C C . LEU A 1 105 ?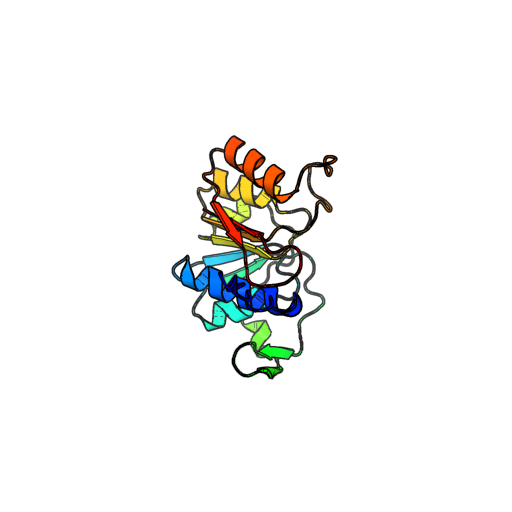 -6.731 -5.312 -0.705 1.00 98.81 105 LEU A C 1
ATOM 861 O O . LEU A 1 105 ? -6.598 -5.078 -1.907 1.00 98.81 105 LEU A O 1
ATOM 865 N N . LEU A 1 106 ? -6.785 -4.343 0.205 1.00 98.81 106 LEU A N 1
ATOM 866 C CA . LEU A 1 106 ? -6.634 -2.918 -0.087 1.00 98.81 106 LEU A CA 1
ATOM 867 C C . LEU A 1 106 ? -5.234 -2.460 0.328 1.00 98.81 106 LEU A C 1
ATOM 869 O O . LEU A 1 106 ? -4.882 -2.535 1.505 1.00 98.81 106 LEU A O 1
ATOM 873 N N . ILE A 1 107 ? -4.427 -1.968 -0.608 1.00 98.62 107 ILE A N 1
ATOM 874 C CA . ILE A 1 107 ? -3.084 -1.468 -0.294 1.00 98.62 107 ILE A CA 1
ATOM 875 C C . ILE A 1 107 ? -2.947 0.003 -0.653 1.00 98.62 107 ILE A C 1
ATOM 877 O O . ILE A 1 107 ? -3.585 0.494 -1.579 1.00 98.62 107 ILE A O 1
ATOM 881 N N . SER A 1 108 ? -2.095 0.712 0.083 1.00 97.56 108 SER A N 1
ATOM 882 C CA . SER A 1 108 ? -1.702 2.066 -0.296 1.00 97.56 108 SER A CA 1
ATOM 883 C C . SER A 1 108 ? -0.304 2.401 0.198 1.00 97.56 108 SER A C 1
ATOM 885 O O . SER A 1 108 ? 0.039 2.209 1.368 1.00 97.56 108 SER A O 1
ATOM 887 N N . LEU A 1 109 ? 0.511 2.935 -0.708 1.00 96.44 109 LEU A N 1
ATOM 888 C CA . LEU A 1 109 ? 1.894 3.309 -0.457 1.00 96.44 109 LEU A CA 1
ATOM 889 C C . LEU A 1 109 ? 2.040 4.833 -0.460 1.00 96.44 109 LEU A C 1
ATOM 891 O O . LEU A 1 109 ? 2.434 5.430 -1.463 1.00 96.44 109 LEU A O 1
ATOM 895 N N . HIS A 1 110 ? 1.819 5.447 0.704 1.00 91.38 110 HIS A N 1
ATOM 896 C CA . HIS A 1 110 ? 1.796 6.905 0.874 1.00 91.38 110 HIS A CA 1
ATOM 897 C C . HIS A 1 110 ? 0.684 7.600 0.072 1.00 91.38 110 HIS A C 1
ATOM 899 O O . HIS A 1 110 ? 0.899 8.700 -0.435 1.00 91.38 110 HIS A O 1
ATOM 905 N N . GLY A 1 111 ? -0.488 6.968 -0.049 1.00 88.69 111 GLY A N 1
ATOM 906 C CA . GLY A 1 111 ? -1.662 7.598 -0.647 1.00 88.69 111 GLY A CA 1
ATOM 907 C C . GLY A 1 111 ? -2.169 8.760 0.201 1.00 88.69 111 GLY A C 1
ATOM 908 O O . GLY A 1 111 ? -2.459 8.581 1.382 1.00 88.69 111 GLY A O 1
ATOM 909 N N . HIS A 1 112 ? -2.260 9.948 -0.391 1.00 90.44 112 HIS A N 1
ATOM 910 C CA . HIS A 1 112 ? -2.857 11.122 0.245 1.00 90.44 112 HIS A CA 1
ATOM 911 C C . HIS A 1 112 ? -4.381 11.122 0.056 1.00 90.44 112 HIS A C 1
ATOM 913 O O . HIS A 1 112 ? -4.875 10.667 -0.974 1.00 90.44 112 HIS A O 1
ATOM 919 N N . GLY A 1 113 ? -5.116 11.630 1.045 1.00 90.00 113 GLY A N 1
ATOM 920 C CA . GLY A 1 113 ? -6.569 11.823 1.009 1.00 90.00 113 GLY A CA 1
ATOM 921 C C . GLY A 1 113 ? -7.427 10.561 0.910 1.00 90.00 113 GLY A C 1
ATOM 922 O O . GLY A 1 113 ? -8.609 10.637 0.574 1.00 90.00 113 GLY A O 1
ATOM 923 N N . VAL A 1 114 ? -6.850 9.389 1.169 1.00 94.12 114 VAL A N 1
ATOM 924 C CA . VAL A 1 114 ? -7.522 8.090 0.992 1.00 94.12 114 VAL A CA 1
ATOM 925 C C . VAL A 1 114 ? -7.378 7.172 2.200 1.00 94.12 114 VAL A C 1
ATOM 927 O O . VAL A 1 114 ? -8.054 6.150 2.259 1.00 94.12 114 VAL A O 1
ATOM 930 N N . GLN A 1 115 ? -6.538 7.504 3.183 1.00 95.25 115 GLN A N 1
ATOM 931 C CA . GLN A 1 115 ? -6.157 6.568 4.245 1.00 95.25 115 GLN A CA 1
ATOM 932 C C . GLN A 1 115 ? -7.342 6.233 5.153 1.00 95.25 115 GLN A C 1
ATOM 934 O O . GLN A 1 115 ? -7.591 5.057 5.420 1.00 95.25 115 GLN A O 1
ATOM 939 N N . MET A 1 116 ? -8.118 7.241 5.571 1.00 96.31 116 MET A N 1
ATOM 940 C CA . MET A 1 116 ? -9.343 7.009 6.348 1.00 96.31 116 MET A CA 1
A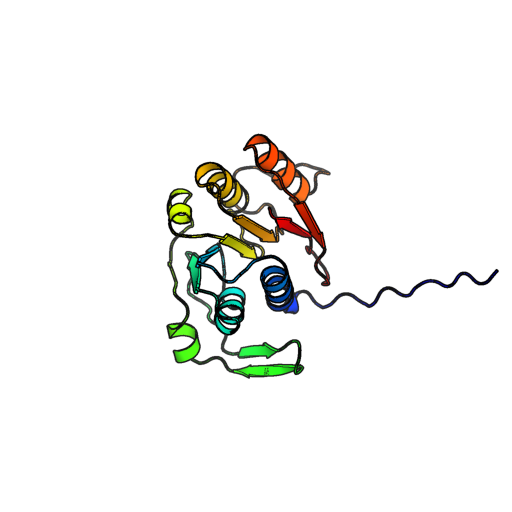TOM 941 C C . MET A 1 116 ? -10.390 6.241 5.531 1.00 96.31 116 MET A C 1
ATOM 943 O O . MET A 1 116 ? -10.977 5.283 6.027 1.00 96.31 116 MET A O 1
ATOM 947 N N . LYS A 1 117 ? -10.550 6.585 4.247 1.00 97.19 117 LYS A N 1
ATOM 948 C CA . LYS A 1 117 ? -11.507 5.934 3.342 1.00 97.19 117 LYS A CA 1
ATOM 949 C C . LYS A 1 117 ? -11.193 4.447 3.114 1.00 97.19 117 LYS A C 1
ATOM 951 O O . LYS A 1 117 ? -12.105 3.633 2.990 1.00 97.19 117 LYS A O 1
ATOM 956 N N . ILE A 1 118 ? -9.914 4.063 3.090 1.00 98.19 118 ILE A N 1
ATOM 957 C CA . ILE A 1 118 ? -9.512 2.647 3.029 1.00 98.19 118 ILE A CA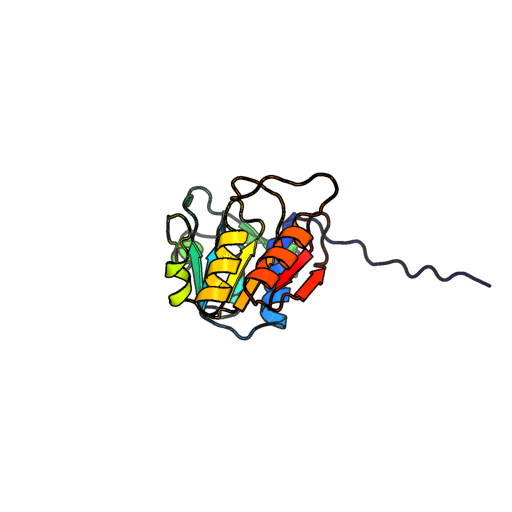 1
ATOM 958 C C . ILE A 1 118 ? -9.971 1.904 4.288 1.00 98.19 118 ILE A C 1
ATOM 960 O O . ILE A 1 118 ? -10.473 0.789 4.173 1.00 98.19 118 ILE A O 1
ATOM 964 N N . LEU A 1 119 ? -9.845 2.510 5.474 1.00 98.31 119 LEU A N 1
ATOM 965 C CA . LEU A 1 119 ? -10.304 1.897 6.725 1.00 98.31 119 LEU A CA 1
ATOM 966 C C . LEU A 1 119 ? -11.833 1.764 6.763 1.00 98.31 119 LEU A C 1
ATOM 968 O O . LEU A 1 119 ? -12.341 0.708 7.130 1.00 98.31 119 LEU A O 1
ATOM 972 N N . GLU A 1 120 ? -12.571 2.777 6.302 1.00 98.44 120 GLU A N 1
ATOM 973 C CA . GLU A 1 120 ? -14.030 2.698 6.127 1.00 98.44 120 GLU A CA 1
ATOM 974 C C . GLU A 1 120 ? -14.425 1.542 5.200 1.00 98.44 120 GLU A C 1
ATOM 976 O O . GLU A 1 120 ? -15.329 0.762 5.507 1.00 98.44 120 GLU A O 1
ATOM 981 N N . ALA A 1 121 ? -13.725 1.403 4.073 1.00 98.50 121 ALA A N 1
ATOM 982 C CA . ALA A 1 121 ? -13.964 0.339 3.113 1.00 98.50 121 ALA A CA 1
ATOM 983 C C . ALA A 1 121 ? -13.624 -1.048 3.674 1.00 98.50 121 ALA A C 1
ATOM 985 O O . ALA A 1 121 ? -14.406 -1.986 3.498 1.00 98.50 121 ALA A O 1
ATOM 986 N N . ALA A 1 122 ? -12.504 -1.171 4.389 1.00 98.44 122 ALA A N 1
ATOM 987 C CA . ALA A 1 122 ? -12.105 -2.398 5.065 1.00 98.44 122 ALA A CA 1
ATOM 988 C C . ALA A 1 122 ? -13.133 -2.817 6.122 1.00 98.44 122 ALA A C 1
ATOM 990 O O . ALA A 1 122 ? -13.507 -3.985 6.161 1.00 98.44 122 ALA A O 1
ATOM 991 N N . ALA A 1 123 ? -13.642 -1.877 6.923 1.00 98.38 123 ALA A N 1
ATOM 992 C CA . ALA A 1 123 ? -14.676 -2.152 7.917 1.00 98.38 123 ALA A CA 1
ATOM 993 C C . ALA A 1 123 ? -16.005 -2.555 7.262 1.00 98.38 123 ALA A C 1
ATOM 995 O O . ALA A 1 123 ? -16.587 -3.579 7.616 1.00 98.38 123 ALA A O 1
ATOM 996 N N . LYS A 1 124 ? -16.461 -1.795 6.257 1.00 98.44 124 LYS A N 1
ATOM 997 C CA . LYS A 1 124 ? -17.745 -2.028 5.580 1.00 98.44 124 LYS A CA 1
ATOM 998 C C . LYS A 1 124 ? -17.800 -3.364 4.842 1.00 98.44 124 LYS A C 1
ATOM 1000 O O . LYS A 1 124 ? -18.822 -4.041 4.885 1.00 98.44 124 LYS A O 1
ATOM 1005 N N . TYR A 1 125 ? -16.728 -3.715 4.138 1.00 98.25 125 TYR A N 1
ATOM 1006 C CA . TYR A 1 125 ? -16.678 -4.903 3.282 1.00 98.25 125 TYR A CA 1
ATOM 1007 C C . TYR A 1 125 ? -15.842 -6.043 3.869 1.00 98.25 125 TYR A C 1
ATOM 1009 O O . TYR A 1 125 ? -15.586 -7.023 3.172 1.00 98.25 125 TYR A O 1
ATOM 1017 N N . GLN A 1 126 ? -15.411 -5.911 5.128 1.00 97.38 126 GLN A N 1
ATOM 1018 C CA . GLN A 1 126 ? -14.576 -6.881 5.844 1.00 97.38 126 GLN A CA 1
ATOM 1019 C C . GLN A 1 126 ? -13.313 -7.278 5.061 1.00 97.38 126 GLN A C 1
ATOM 1021 O O . GLN A 1 126 ? -12.930 -8.448 5.010 1.00 97.38 126 GLN A O 1
ATOM 1026 N N . LYS A 1 127 ? -12.672 -6.298 4.414 1.00 97.94 127 LYS A N 1
ATOM 1027 C CA . LYS A 1 127 ? -11.488 -6.530 3.575 1.00 97.94 127 LYS A CA 1
ATOM 1028 C C . LYS A 1 127 ? -10.204 -6.467 4.383 1.00 97.94 127 LYS A C 1
ATOM 1030 O O . LYS A 1 127 ? -10.114 -5.773 5.401 1.00 97.94 127 LYS A O 1
ATOM 1035 N N . LYS A 1 128 ? -9.195 -7.187 3.895 1.00 98.44 128 LYS A N 1
ATOM 1036 C CA . LYS A 1 128 ? -7.836 -7.031 4.398 1.00 98.44 128 LYS A CA 1
ATOM 1037 C C . LYS A 1 128 ? -7.242 -5.728 3.886 1.00 98.44 128 LYS A C 1
ATOM 1039 O O . LYS A 1 128 ? -7.608 -5.265 2.803 1.00 98.44 128 LYS A O 1
ATOM 1044 N N . PHE A 1 129 ? -6.325 -5.136 4.641 1.00 98.62 129 PHE A N 1
ATOM 1045 C CA . PHE A 1 129 ? -5.609 -3.951 4.189 1.00 98.62 129 PHE A CA 1
ATOM 1046 C C . PHE A 1 129 ? -4.148 -3.924 4.636 1.00 98.62 129 PHE A C 1
ATOM 1048 O O . PHE A 1 129 ? -3.790 -4.482 5.668 1.00 98.62 129 PHE A O 1
ATOM 1055 N N . ALA A 1 130 ? -3.323 -3.216 3.865 1.00 98.38 130 ALA A N 1
ATOM 1056 C CA . ALA A 1 130 ? -1.958 -2.850 4.225 1.00 98.38 130 ALA A CA 1
ATOM 1057 C C . ALA A 1 130 ? -1.667 -1.416 3.754 1.00 98.38 130 ALA A C 1
ATOM 1059 O O . ALA A 1 130 ? -1.463 -1.149 2.568 1.00 98.38 130 ALA A O 1
ATOM 1060 N N . ILE A 1 131 ? -1.659 -0.470 4.691 1.00 97.38 131 ILE A N 1
ATOM 1061 C CA . ILE A 1 131 ? -1.490 0.959 4.414 1.00 97.38 131 ILE A CA 1
ATOM 1062 C C . ILE A 1 131 ? -0.152 1.407 4.978 1.00 97.38 131 ILE A C 1
ATOM 1064 O O . ILE A 1 131 ? 0.128 1.226 6.159 1.00 97.38 131 ILE A O 1
ATOM 1068 N N . LEU A 1 132 ? 0.666 2.048 4.152 1.00 96.25 132 LEU A N 1
ATOM 1069 C CA . LEU A 1 132 ? 1.884 2.711 4.591 1.00 96.25 132 LEU A CA 1
ATOM 1070 C C . LEU A 1 132 ? 1.666 4.236 4.619 1.00 96.25 132 LEU A C 1
ATOM 1072 O O . LEU A 1 132 ? 1.953 4.916 3.623 1.00 96.25 132 LEU A O 1
ATOM 1076 N N . PRO A 1 133 ? 1.157 4.797 5.730 1.00 91.62 133 PRO A N 1
ATOM 1077 C CA . PRO A 1 133 ? 0.845 6.216 5.831 1.00 91.62 133 PRO A CA 1
ATOM 1078 C C . PRO A 1 133 ? 2.096 7.105 5.757 1.00 91.62 133 PRO A C 1
ATOM 1080 O O . PRO A 1 133 ? 3.199 6.705 6.140 1.00 91.62 133 PRO A O 1
ATOM 1083 N N . CYS A 1 134 ? 1.940 8.344 5.285 1.00 82.69 134 CYS A N 1
ATOM 1084 C CA . CYS A 1 134 ? 3.005 9.360 5.324 1.00 82.69 134 CYS A CA 1
ATOM 1085 C C . CYS A 1 134 ? 2.581 10.635 6.059 1.00 82.69 134 CYS A C 1
ATOM 1087 O O . CYS A 1 134 ? 3.210 11.020 7.049 1.00 82.69 134 CYS A O 1
ATOM 1089 N N . CYS A 1 135 ? 1.544 11.290 5.544 1.00 82.62 135 CYS A N 1
ATOM 1090 C CA . CYS A 1 135 ? 1.183 12.670 5.816 1.00 82.62 135 CYS A CA 1
ATOM 1091 C C . CYS A 1 135 ? -0.340 12.816 5.864 1.00 82.62 135 CYS A C 1
ATOM 1093 O O . CYS A 1 135 ? -1.074 12.012 5.291 1.00 82.62 135 CYS A O 1
ATOM 1095 N N . VAL A 1 136 ? -0.778 13.890 6.517 1.00 84.06 136 VAL A N 1
ATOM 1096 C CA . VAL A 1 136 ? -2.172 14.338 6.536 1.00 84.06 136 VAL A CA 1
ATOM 1097 C C . VAL A 1 136 ? -2.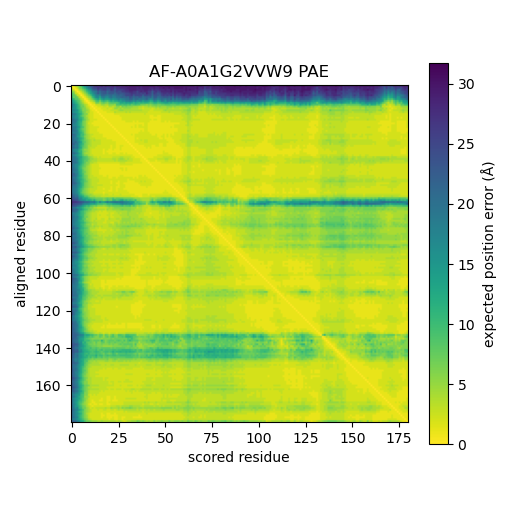328 15.381 5.434 1.00 84.06 136 VAL A C 1
ATOM 1099 O O . VAL A 1 136 ? -2.129 16.570 5.671 1.00 84.06 136 VAL A O 1
ATOM 1102 N N . ILE A 1 137 ? -2.545 14.919 4.207 1.00 84.25 137 ILE A N 1
ATOM 1103 C CA . ILE A 1 137 ? -2.759 15.765 3.028 1.00 84.25 137 ILE A CA 1
ATOM 1104 C C . ILE A 1 137 ? -4.065 15.300 2.407 1.00 84.25 137 ILE A C 1
ATOM 1106 O O . ILE A 1 137 ? -4.215 14.102 2.177 1.00 84.25 137 ILE A O 1
ATOM 1110 N N . ASP A 1 138 ? -4.992 16.237 2.205 1.00 84.75 138 ASP A N 1
ATOM 1111 C CA . ASP A 1 138 ? -6.333 16.004 1.654 1.00 84.75 138 ASP A CA 1
ATOM 1112 C C . ASP A 1 138 ? -7.159 14.937 2.399 1.00 84.75 138 ASP A C 1
ATOM 1114 O O . ASP A 1 138 ? -8.113 14.383 1.860 1.00 84.75 138 ASP A O 1
ATOM 1118 N N . GLU A 1 139 ? -6.796 14.642 3.651 1.00 89.56 139 GLU A N 1
ATOM 1119 C CA . GLU A 1 139 ? -7.551 13.747 4.528 1.00 89.56 139 GLU A CA 1
ATOM 1120 C C . GLU A 1 139 ? -8.737 14.491 5.169 1.00 89.56 139 GLU A C 1
ATOM 1122 O O . GLU A 1 139 ? -8.655 15.705 5.383 1.00 89.56 139 GLU A O 1
ATOM 1127 N N . PRO A 1 140 ? -9.821 13.782 5.544 1.00 85.62 140 PRO A N 1
ATOM 1128 C CA . PRO A 1 140 ? -11.011 14.400 6.139 1.00 85.62 140 PRO A CA 1
ATOM 1129 C C . PRO A 1 140 ? -10.752 15.186 7.431 1.00 85.62 140 PRO A C 1
ATOM 1131 O O . PRO A 1 140 ? -11.545 16.053 7.797 1.00 85.62 140 PRO A O 1
ATOM 1134 N N . ILE A 1 141 ? -9.661 14.877 8.138 1.00 87.31 141 ILE A N 1
ATOM 1135 C CA . ILE A 1 141 ? -9.283 15.524 9.394 1.00 87.31 141 ILE A CA 1
ATOM 1136 C C . ILE A 1 141 ? -7.901 16.162 9.296 1.00 87.31 141 ILE A C 1
ATOM 1138 O O . ILE A 1 141 ? -6.990 15.641 8.656 1.00 87.31 141 ILE A O 1
ATOM 1142 N N . GLY A 1 142 ? -7.737 17.293 9.982 1.00 84.88 142 GLY A N 1
ATOM 1143 C CA . GLY A 1 142 ? -6.458 17.986 10.082 1.00 84.88 142 GLY A CA 1
ATOM 1144 C C . GLY A 1 142 ? -5.467 17.278 11.008 1.00 84.88 142 GLY A C 1
ATOM 1145 O O . GLY A 1 142 ? -5.839 16.544 11.927 1.00 84.88 142 GLY A O 1
ATOM 1146 N N . LYS A 1 143 ? -4.175 17.547 10.794 1.00 81.38 143 LYS A N 1
ATOM 1147 C CA . LYS A 1 143 ? -3.106 17.048 11.662 1.00 81.38 143 LYS A CA 1
ATOM 1148 C C . LYS A 1 143 ? -3.235 17.650 13.061 1.00 81.38 143 LYS A C 1
ATOM 1150 O O . LYS A 1 143 ? -3.173 18.866 13.223 1.00 81.38 143 LYS A O 1
ATOM 1155 N N . GLN A 1 144 ? -3.317 16.788 14.067 1.00 84.50 144 GLN A N 1
ATOM 1156 C CA . GLN A 1 144 ? -3.334 17.205 15.466 1.00 84.50 144 GLN A CA 1
ATOM 1157 C C . GLN A 1 144 ? -1.906 17.482 15.982 1.00 84.50 144 GLN A C 1
ATOM 1159 O O . GLN A 1 144 ? -0.977 16.729 15.657 1.00 84.50 144 GLN A O 1
ATOM 1164 N N . PRO A 1 145 ? -1.688 18.542 16.787 1.00 85.62 145 PRO A N 1
ATOM 1165 C CA . PRO A 1 145 ? -0.396 18.796 17.420 1.00 85.62 145 PRO A CA 1
ATOM 1166 C C . PRO A 1 145 ? 0.043 17.616 18.291 1.00 85.62 145 PRO A C 1
ATOM 1168 O O . PRO A 1 145 ? -0.751 17.073 19.051 1.00 85.62 145 PRO A O 1
ATOM 1171 N N . ASN A 1 146 ? 1.319 17.233 18.201 1.00 86.12 146 ASN A N 1
ATOM 1172 C CA . ASN A 1 146 ? 1.936 16.156 18.994 1.00 86.12 146 ASN A CA 1
ATOM 1173 C C . ASN A 1 146 ? 1.322 14.752 18.836 1.00 86.12 146 ASN A C 1
ATOM 1175 O O . ASN A 1 146 ? 1.727 13.834 19.547 1.00 86.12 146 ASN A O 1
ATOM 1179 N N . VAL A 1 147 ? 0.409 14.551 17.883 1.00 87.12 147 VAL A N 1
ATOM 1180 C CA . VAL A 1 147 ? -0.139 13.232 17.557 1.00 87.12 147 VAL A CA 1
ATOM 1181 C C . VAL A 1 147 ? 0.451 12.761 16.236 1.00 87.12 147 VAL A C 1
ATOM 1183 O O . VAL A 1 147 ? 0.446 13.467 15.223 1.00 87.12 147 VAL A O 1
ATOM 1186 N N . TYR A 1 148 ? 0.996 11.550 16.253 1.00 89.88 148 TYR A N 1
ATOM 1187 C CA . TYR A 1 148 ? 1.469 10.892 15.049 1.00 89.88 148 TYR A CA 1
ATOM 1188 C C . TYR A 1 148 ? 0.285 10.415 14.211 1.00 89.88 148 TYR A C 1
ATOM 1190 O O . TYR A 1 148 ? -0.650 9.818 14.740 1.00 89.88 148 TYR A O 1
ATOM 1198 N N . TRP A 1 149 ? 0.340 10.659 12.903 1.00 92.00 149 TRP A N 1
ATOM 1199 C CA . TRP A 1 149 ? -0.763 10.342 11.996 1.00 92.00 149 TRP A CA 1
ATOM 1200 C C . TRP A 1 149 ? -1.111 8.851 11.990 1.00 92.00 149 TRP A C 1
ATOM 1202 O O . TRP A 1 149 ? -2.279 8.480 12.010 1.00 92.00 149 TRP A O 1
ATOM 1212 N N . GLU A 1 150 ? -0.091 7.999 12.057 1.00 92.56 150 GLU A N 1
ATOM 1213 C CA . GLU A 1 150 ? -0.245 6.557 12.218 1.00 92.56 150 GLU A CA 1
ATOM 1214 C C . GLU A 1 150 ? -1.119 6.178 13.429 1.00 92.56 150 GLU A C 1
ATOM 1216 O O . GLU A 1 150 ? -1.962 5.293 13.312 1.00 92.56 150 GLU A O 1
ATOM 1221 N N . ASN A 1 151 ? -0.994 6.884 14.558 1.00 92.94 151 ASN A N 1
ATOM 1222 C CA . ASN A 1 151 ? -1.808 6.625 15.748 1.00 92.94 151 ASN A CA 1
ATOM 1223 C C . ASN A 1 151 ? -3.257 7.065 15.530 1.00 92.94 151 ASN A C 1
ATOM 1225 O O . ASN A 1 151 ? -4.174 6.339 15.896 1.00 92.94 151 ASN A O 1
ATOM 1229 N N . THR A 1 152 ? -3.466 8.211 14.874 1.00 94.38 152 THR A N 1
ATOM 1230 C CA . THR A 1 152 ? -4.811 8.682 14.518 1.00 94.38 152 THR A CA 1
ATOM 1231 C C . THR A 1 152 ? -5.546 7.671 13.639 1.00 94.38 152 THR A C 1
ATOM 1233 O O . THR A 1 152 ? -6.714 7.390 13.885 1.00 94.38 152 THR A O 1
ATOM 1236 N N . LEU A 1 153 ? -4.864 7.079 12.654 1.00 95.19 153 LEU A N 1
ATOM 1237 C CA . LEU A 1 153 ? -5.443 6.037 11.803 1.00 95.19 153 LEU A CA 1
ATOM 1238 C C . LEU A 1 153 ? -5.752 4.749 12.574 1.00 95.19 153 LEU A C 1
ATOM 1240 O O . LEU A 1 153 ? -6.797 4.144 12.347 1.00 95.19 153 LEU A O 1
ATOM 1244 N N . VAL A 1 154 ? -4.876 4.334 13.495 1.00 96.38 154 VAL A N 1
ATOM 1245 C CA . VAL A 1 154 ? -5.122 3.165 14.355 1.00 96.38 154 VAL A CA 1
ATOM 1246 C C . VAL A 1 154 ? -6.355 3.382 15.231 1.00 96.38 154 VAL A C 1
ATOM 1248 O O . VAL A 1 154 ? -7.215 2.505 15.300 1.00 96.38 154 VAL A O 1
ATOM 1251 N N . ASP A 1 155 ? -6.464 4.540 15.882 1.00 96.00 155 ASP A N 1
ATOM 1252 C CA . ASP A 1 155 ? -7.598 4.859 16.752 1.00 96.00 155 ASP A CA 1
ATOM 1253 C C . ASP A 1 155 ? -8.898 4.968 15.955 1.00 96.00 155 ASP A C 1
ATOM 1255 O O . ASP A 1 155 ? -9.920 4.413 16.359 1.00 96.00 155 ASP A O 1
ATOM 1259 N N . TYR A 1 156 ? -8.846 5.604 14.785 1.00 96.75 156 TYR A N 1
ATOM 1260 C CA . TYR A 1 156 ? -9.985 5.684 13.880 1.00 96.75 156 TYR A CA 1
ATOM 1261 C C . TYR A 1 156 ? -10.440 4.297 13.410 1.00 96.75 156 TYR A C 1
ATOM 1263 O O . TYR A 1 156 ? -11.615 3.957 13.512 1.00 96.75 156 TYR A O 1
ATOM 1271 N N . GLY A 1 157 ? -9.516 3.439 12.977 1.00 97.38 157 GLY A N 1
ATOM 1272 C CA . GLY A 1 157 ? -9.860 2.079 12.572 1.00 97.38 157 GLY A CA 1
ATOM 1273 C C . GLY A 1 157 ? -10.441 1.232 13.708 1.00 97.38 157 GLY A C 1
ATOM 1274 O O . GLY A 1 157 ? -11.397 0.492 13.485 1.00 97.38 157 GLY A O 1
ATOM 1275 N N . LYS A 1 158 ? -9.951 1.393 14.944 1.00 97.12 158 LYS A N 1
ATOM 1276 C CA . LYS A 1 158 ? -10.553 0.755 16.129 1.00 97.12 158 LYS A CA 1
ATOM 1277 C C . LYS A 1 158 ? -11.992 1.214 16.368 1.00 97.12 158 LYS A C 1
ATOM 1279 O O . LYS A 1 158 ? -12.831 0.386 16.710 1.00 97.12 158 LYS A O 1
ATOM 1284 N N . GLN A 1 159 ? -12.297 2.498 16.165 1.00 97.81 159 GLN A N 1
ATOM 1285 C CA . GLN A 1 159 ? -13.673 3.013 16.257 1.00 97.81 159 GLN A CA 1
ATOM 1286 C C . GLN A 1 159 ? -14.593 2.401 15.192 1.00 97.81 159 GLN A C 1
ATOM 1288 O O . GLN A 1 159 ? -15.781 2.220 15.446 1.00 97.81 159 GLN A O 1
ATOM 1293 N N . LEU A 1 160 ? -14.043 2.022 14.035 1.00 97.94 160 LEU A N 1
ATOM 1294 C CA . LEU A 1 160 ? -14.753 1.273 12.993 1.00 97.94 160 LEU A CA 1
ATOM 1295 C C . LEU A 1 160 ? -14.854 -0.239 13.279 1.00 97.94 160 LEU A C 1
ATOM 1297 O O . LEU A 1 160 ? -15.400 -0.977 12.462 1.00 97.94 160 LEU A O 1
ATOM 1301 N N . GLY A 1 161 ? -14.325 -0.718 14.410 1.00 97.81 161 GLY A N 1
ATOM 1302 C CA . GLY A 1 161 ? -14.334 -2.134 14.785 1.00 97.81 161 GLY A CA 1
ATOM 1303 C C . GLY A 1 161 ? -13.228 -2.976 14.141 1.00 97.81 161 GLY A C 1
ATOM 1304 O O . GLY A 1 161 ? -13.323 -4.201 14.141 1.00 97.81 161 GLY A O 1
ATOM 1305 N N . LEU A 1 162 ? -12.183 -2.353 13.587 1.00 97.94 162 LEU A N 1
ATOM 1306 C CA . LEU A 1 162 ? -11.039 -3.063 13.011 1.00 97.94 162 LEU A CA 1
ATOM 1307 C C . LEU A 1 162 ? -9.990 -3.400 14.077 1.00 97.94 162 LEU A C 1
ATOM 1309 O O . LEU A 1 162 ? -9.615 -2.565 14.902 1.00 97.94 162 LEU A O 1
ATOM 1313 N N . GLU A 1 163 ? -9.433 -4.607 13.989 1.00 96.75 163 GLU A N 1
ATOM 1314 C CA . GLU A 1 163 ? -8.188 -4.958 14.672 1.00 96.75 163 GLU A CA 1
ATOM 1315 C C . GLU A 1 163 ? -7.006 -4.526 13.796 1.00 96.75 163 GLU A C 1
ATOM 1317 O O . GLU A 1 163 ? -6.763 -5.115 12.744 1.00 96.75 163 GLU A O 1
ATOM 1322 N N . ILE A 1 164 ? -6.284 -3.481 14.214 1.00 97.50 164 ILE A N 1
ATOM 1323 C CA . ILE A 1 164 ? -5.151 -2.933 13.457 1.00 97.50 164 ILE A CA 1
ATOM 1324 C C . ILE A 1 164 ? -3.835 -3.280 14.141 1.00 97.50 164 ILE A C 1
ATOM 1326 O O . ILE A 1 164 ? -3.606 -2.936 15.304 1.00 97.50 164 ILE A O 1
ATOM 1330 N N . LYS A 1 165 ? -2.947 -3.904 13.373 1.00 97.56 165 LYS A N 1
ATOM 1331 C CA . LYS A 1 165 ? -1.558 -4.188 13.722 1.00 97.56 165 LYS A CA 1
ATOM 1332 C C . LYS A 1 165 ? -0.633 -3.198 13.030 1.00 97.56 165 LYS A C 1
ATOM 1334 O O . LYS A 1 165 ? -0.982 -2.590 12.016 1.00 97.56 165 LYS A O 1
ATOM 1339 N N . THR A 1 166 ? 0.562 -3.042 13.587 1.00 97.44 166 THR A N 1
ATOM 1340 C CA . THR A 1 166 ? 1.611 -2.207 13.005 1.00 97.44 166 THR A CA 1
ATOM 1341 C C . THR A 1 166 ? 2.892 -3.003 12.831 1.00 97.44 166 THR A C 1
ATOM 1343 O O . THR A 1 166 ? 3.205 -3.878 13.638 1.00 97.44 166 THR A O 1
ATOM 1346 N N . ASP A 1 167 ? 3.632 -2.710 11.766 1.00 97.31 167 ASP A N 1
ATOM 1347 C CA . ASP A 1 167 ? 4.983 -3.232 11.567 1.00 97.31 167 ASP A CA 1
ATOM 1348 C C . ASP A 1 167 ? 5.911 -2.141 11.010 1.00 97.31 167 ASP A C 1
ATOM 1350 O O . ASP A 1 167 ? 5.464 -1.129 10.468 1.00 97.31 167 ASP A O 1
ATOM 1354 N N . THR A 1 168 ? 7.221 -2.308 11.190 1.00 96.12 168 THR A N 1
ATOM 1355 C CA . THR A 1 168 ? 8.250 -1.351 10.778 1.00 96.12 168 THR A CA 1
ATOM 1356 C C . THR A 1 168 ? 9.072 -1.895 9.616 1.00 96.12 168 THR A C 1
ATOM 1358 O O . THR A 1 168 ? 9.906 -2.783 9.776 1.00 96.12 168 THR A O 1
ATOM 1361 N N . LEU A 1 169 ? 8.941 -1.264 8.452 1.00 95.56 169 LEU A N 1
ATOM 1362 C CA . LEU A 1 169 ? 9.680 -1.625 7.246 1.00 95.56 169 LEU A CA 1
ATOM 1363 C C . LEU A 1 169 ? 11.127 -1.100 7.266 1.00 95.56 169 LEU A C 1
ATOM 1365 O O . LEU A 1 169 ? 11.411 0.005 7.735 1.00 95.56 169 LEU A O 1
ATOM 1369 N N . ASP A 1 170 ? 12.067 -1.861 6.697 1.00 93.88 170 ASP A N 1
ATOM 1370 C CA . ASP A 1 170 ? 13.510 -1.558 6.731 1.00 93.88 170 ASP A CA 1
ATOM 1371 C C . ASP A 1 170 ? 13.951 -0.470 5.724 1.00 93.88 170 ASP A C 1
ATOM 1373 O O . ASP A 1 170 ? 14.773 -0.695 4.828 1.00 93.88 170 ASP A O 1
ATOM 1377 N N . PHE A 1 171 ? 13.410 0.744 5.861 1.00 94.06 171 PHE A N 1
ATOM 1378 C CA . PHE A 1 171 ? 13.885 1.934 5.155 1.00 94.06 171 PHE A CA 1
ATOM 1379 C C . PHE A 1 171 ? 13.762 3.222 5.984 1.00 94.06 171 PHE A C 1
ATOM 1381 O O . PHE A 1 171 ? 13.092 3.279 7.012 1.00 94.06 171 PHE A O 1
ATOM 1388 N N . VAL A 1 172 ? 14.474 4.266 5.561 1.00 91.81 172 VAL A N 1
ATOM 1389 C CA . VAL A 1 172 ? 14.491 5.586 6.213 1.00 91.81 172 VAL A CA 1
ATOM 1390 C C . VAL A 1 172 ? 13.237 6.411 5.902 1.00 91.81 172 VAL A C 1
ATOM 1392 O O . VAL A 1 172 ? 12.780 6.442 4.763 1.00 91.81 172 VAL A O 1
ATOM 1395 N N . GLY A 1 173 ? 12.739 7.173 6.878 1.00 90.25 173 GLY A N 1
ATOM 1396 C CA . GLY A 1 173 ? 11.542 8.012 6.733 1.00 90.25 173 GLY A CA 1
ATOM 1397 C C . GLY A 1 173 ? 10.295 7.358 7.328 1.00 90.25 173 GLY A C 1
ATOM 1398 O O . GLY A 1 173 ? 10.406 6.575 8.266 1.00 90.25 173 GLY A O 1
ATOM 1399 N N . LYS A 1 174 ? 9.114 7.706 6.800 1.00 91.12 174 LYS A N 1
ATOM 1400 C CA . LYS A 1 174 ? 7.823 7.138 7.215 1.00 91.12 174 LYS A CA 1
ATOM 1401 C C . LYS A 1 174 ? 7.724 5.689 6.748 1.00 91.12 174 LYS A C 1
ATOM 1403 O O . LYS A 1 174 ? 7.571 5.438 5.558 1.00 91.12 174 LYS A O 1
ATOM 1408 N N . ASN A 1 175 ? 7.895 4.759 7.680 1.00 94.44 175 ASN A N 1
ATOM 1409 C CA . ASN A 1 175 ? 8.133 3.348 7.391 1.00 94.44 175 ASN A CA 1
ATOM 1410 C C . ASN A 1 175 ? 7.295 2.394 8.254 1.00 94.44 175 ASN A C 1
ATOM 1412 O O . ASN A 1 175 ? 7.645 1.223 8.363 1.00 94.44 175 ASN A O 1
ATOM 1416 N N . ILE A 1 176 ? 6.229 2.891 8.879 1.00 96.06 176 ILE A N 1
ATOM 1417 C CA . ILE A 1 176 ? 5.276 2.068 9.624 1.00 96.06 176 IL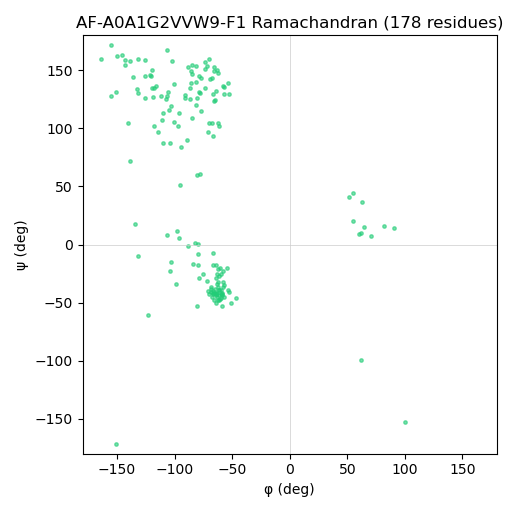E A CA 1
ATOM 1418 C C . ILE A 1 176 ? 4.167 1.656 8.659 1.00 96.06 176 ILE A C 1
ATOM 1420 O O . ILE A 1 176 ? 3.614 2.518 7.979 1.00 96.06 176 ILE A O 1
ATOM 1424 N N . VAL A 1 177 ? 3.869 0.361 8.586 1.00 97.81 177 VAL A N 1
ATOM 1425 C CA . VAL A 1 177 ? 2.704 -0.187 7.879 1.00 97.81 177 VAL A CA 1
ATOM 1426 C C . VAL A 1 177 ? 1.611 -0.505 8.896 1.00 97.81 177 VAL A C 1
ATOM 1428 O O . VAL A 1 177 ? 1.905 -1.010 9.978 1.00 97.81 177 VAL A O 1
ATOM 1431 N N . LEU A 1 178 ? 0.366 -0.178 8.559 1.00 98.19 178 LEU A N 1
ATOM 1432 C CA . LEU A 1 178 ? -0.848 -0.510 9.303 1.00 98.19 178 LEU A CA 1
ATOM 1433 C C . LEU A 1 178 ? -1.583 -1.619 8.549 1.00 98.19 178 LEU A C 1
ATOM 1435 O O . LEU A 1 178 ? -1.771 -1.486 7.338 1.00 98.19 178 LEU A O 1
ATOM 1439 N N . TYR A 1 179 ? -1.996 -2.685 9.231 1.00 98.50 179 TYR A N 1
ATOM 1440 C CA . TYR A 1 179 ? -2.585 -3.856 8.571 1.00 98.50 179 TYR A CA 1
ATOM 1441 C C . TYR A 1 179 ? -3.517 -4.675 9.477 1.00 98.50 179 TYR A C 1
ATOM 1443 O O . TYR A 1 179 ? -3.562 -4.433 10.686 1.00 98.50 179 TYR A O 1
ATOM 1451 N N . ASN A 1 180 ? -4.231 -5.655 8.904 1.00 95.31 180 ASN A N 1
ATOM 1452 C CA . ASN A 1 180 ? -5.084 -6.626 9.618 1.00 95.31 180 ASN A CA 1
ATOM 1453 C C . ASN A 1 180 ? -5.069 -8.044 9.016 1.00 95.31 180 ASN A C 1
ATOM 1455 O O . ASN A 1 180 ? -4.456 -8.263 7.950 1.00 95.31 180 ASN A O 1
#

Sequence (180 aa):
MSQHTVRKKPRKHKKWRAYILKDWIVEHYPPCRVADIAGGKGLLSFLLQKEGWTVTVIDPEKTLLLDKYKDLKTKKNVPLTAADWAGVPWREEKFEVPMAADFDLLISLHGHGVQMKILEAAAKYQKKFAILPCCVIDEPIGKQPNVYWENTLVDYGKQLGLEIKTDTLDFVGKNIVLYN

Secondary structure (DSSP, 8-state):
-------PPPPBPGGGHHHHHHHHHHHHS-S-EEEEET-TTSHHHHHHHTTT-EEEEE-S------SEEE-TTT--EEE--HHHHHTS-EE-S---GGGGGG-SEEEEES-SS-HHHHHHHHHHHT-EEEEE----SS-SSPPPTT--HHHHHHHHHHHTT---EEEE-SBSSS-EEEE-

Foldseek 3Di:
DDPPPPPDDAFAAPLCLLVQVLVVCVVPDPAWEEEAAQVPQCSNVLSNVVVVHRYEYEELDNDDHDQWDQDPPVRDIDGDDPVSVVSHHYDNHHDALVVLLPTQEYEYDQDEQCLLRVLVSCLVNVHKYKYQHADHHNHPDDDDPPDDVVVVSCVSSVVSVDDWDWDATRHPHRGIIIID

pLDDT: mean 91.88, std 10.68, range [40.66, 98.81]

Nearest PDB structures (foldseek):
  3g2p-assembly1_B  TM=5.057E-01  e=6.683E-05  Amycolatopsis orientalis
  3g2o-assembly1_B  TM=5.083E-01  e=1.811E-04  Amycolatopsis orientalis
  3g2q-assembly1_B  TM=5.103E-01  e=1.599E-04  Amycolatopsis orientalis
  3egi-assembly1_C  TM=5.243E-01  e=1.416E-03  Homo sapiens
  3l6b-assembly1_A  TM=4.286E-01  e=3.626E-01  Homo sapiens

Mean predicted aligned error: 4.85 Å